Protein 4PFI (pdb70)

Organism: Marinobacter nauticus (strain ATCC 700491 / DSM 11845 / VT8) (NCBI:txid351348)

Secondary structure (DSSP, 8-state):
-EEEEE-SS-TTSHHHHHHHHHHHHHHHHHTTSSEEEEE-TT----HHHHHHHTS-SEEEE-HHHHTTT-GGGGGGGSTT-S-SSHHHHHHHHH-HHHHHHHHHHHHTTTEEEEEEEEEE--EEESS---SGGGGTT-EEE---HHHHHHHHTTT-EEE---HHHHHHHHHHTSS-EEE--HHHHH--GGGG-SEE------EEEEEEEEHHHHHSS-TTHHHHHHHHHHHHHHHHHHHHHHHHHHHHHHHHHH-S-EE-PPPHHHHHHHHHHHTHHHHHHHHHHHHHHHHHHHHHH-

Solvent-accessible surface area: 13072 Å² total

CATH classification: 3.40.190.170

Structure (mmCIF, N/CA/C/O backbone):
data_4PFI
#
_entry.id   4PFI
#
_cell.length_a   85.841
_cell.length_b   85.841
_cell.length_c   170.015
_cell.angle_alpha   90.000
_cell.angle_beta   90.000
_cell.angle_gamma   120.000
#
_symmetry.space_group_name_H-M   'P 61 2 2'
#
loop_
_entity.id
_entity.type
_entity.pdbx_description
1 polymer 'TRAP dicarboxylate transporter-DctP subunit'
2 non-polymer 'SODIUM ION'
3 water water
#
loop_
_atom_site.group_PDB
_atom_site.id
_atom_site.type_symbol
_atom_site.label_atom_id
_atom_site.label_alt_id
_atom_site.label_comp_id
_atom_site.label_asym_id
_atom_site.label_entity_id
_atom_site.label_seq_id
_atom_site.pdbx_PDB_ins_code
_atom_site.Cartn_x
_atom_site.Cartn_y
_atom_site.Cartn_z
_atom_site.occupancy
_atom_site.B_iso_or_equiv
_atom_site.auth_seq_id
_atom_site.auth_comp_id
_atom_site.auth_asym_id
_atom_site.auth_atom_id
_atom_site.pdbx_PDB_model_num
ATOM 1 N N . VAL A 1 36 ? 17.433 32.761 19.561 1.00 43.99 45 VAL A N 1
ATOM 2 C CA . VAL A 1 36 ? 18.890 32.755 19.662 1.00 48.33 45 VAL A CA 1
ATOM 3 C C . VAL A 1 36 ? 19.524 33.915 18.900 1.00 52.24 45 VAL A C 1
ATOM 4 O O . VAL A 1 36 ? 19.118 34.247 17.785 1.00 49.63 45 VAL A O 1
ATOM 16 N N . THR A 1 37 ? 20.559 34.503 19.491 1.00 51.95 46 THR A N 1
ATOM 17 C CA . THR A 1 37 ? 21.053 35.794 19.032 1.00 49.08 46 THR A CA 1
ATOM 18 C C . THR A 1 37 ? 22.511 35.789 18.575 1.00 46.38 46 THR A C 1
ATOM 19 O O . THR A 1 37 ? 23.402 35.297 19.270 1.00 44.04 46 THR A O 1
ATOM 30 N N . TRP A 1 38 ? 22.732 36.351 17.392 1.00 39.76 47 TRP A N 1
ATOM 31 C CA . TRP A 1 38 ? 24.069 36.557 16.865 1.00 39.44 47 TRP A CA 1
ATOM 32 C C . TRP A 1 38 ? 24.350 38.058 16.933 1.00 40.05 47 TRP A C 1
ATOM 33 O O . TRP A 1 38 ? 23.533 38.857 16.492 1.00 39.32 47 TRP A O 1
ATOM 54 N N . ARG A 1 39 ? 25.500 38.431 17.487 1.00 39.40 48 ARG A N 1
ATOM 55 C CA . ARG A 1 39 ? 25.880 39.833 17.633 1.00 38.41 48 ARG A CA 1
ATOM 56 C C . ARG A 1 39 ? 26.931 40.217 16.596 1.00 37.74 48 ARG A C 1
ATOM 57 O O . ARG A 1 39 ? 28.029 39.660 16.590 1.00 38.88 48 ARG A O 1
ATOM 78 N N . PHE A 1 40 ? 26.597 41.198 15.759 1.00 35.06 49 PHE A N 1
ATOM 79 C CA . PHE A 1 40 ? 27.407 41.585 14.609 1.00 31.85 49 PHE A CA 1
ATOM 80 C C . PHE A 1 40 ? 27.859 43.048 14.745 1.00 31.53 49 PHE A C 1
ATOM 81 O O . PHE A 1 40 ? 27.065 43.960 14.567 1.00 31.53 49 PHE A O 1
ATOM 98 N N . ALA A 1 41 ? 29.130 43.271 15.050 1.00 27.98 50 ALA A N 1
ATOM 99 C CA . ALA A 1 41 ? 29.640 44.625 15.262 1.00 28.01 50 ALA A CA 1
ATOM 100 C C . ALA A 1 41 ? 30.216 45.249 13.977 1.00 26.15 50 ALA A C 1
ATOM 101 O O . ALA A 1 41 ? 30.878 44.583 13.196 1.00 25.85 50 ALA A O 1
ATOM 108 N N . LEU A 1 42 ? 29.983 46.538 13.777 1.00 27.50 51 LEU A N 1
ATOM 109 C CA . LEU A 1 42 ? 30.497 47.232 12.597 1.00 25.49 51 LEU A CA 1
ATOM 110 C C . LEU A 1 42 ? 31.504 48.317 12.991 1.00 28.21 51 LEU A C 1
ATOM 111 O O . LEU A 1 42 ? 31.347 48.949 14.031 1.00 26.94 51 LEU A O 1
ATOM 127 N N . GLU A 1 43 ? 32.506 48.547 12.143 1.00 24.54 52 GLU A N 1
ATOM 128 C CA . GLU A 1 43 ? 33.418 49.678 12.315 1.00 29.08 52 GLU A CA 1
ATOM 129 C C . GLU A 1 43 ? 32.813 50.993 11.817 1.00 32.02 52 GLU A C 1
ATOM 130 O O . GLU A 1 43 ? 33.389 52.058 12.024 1.00 35.89 52 GLU A O 1
ATOM 142 N N . GLU A 1 44 ? 31.690 50.918 11.113 1.00 27.10 53 GLU A N 1
ATOM 143 C CA . GLU A 1 44 ? 31.157 52.093 10.426 1.00 28.25 53 GLU A CA 1
ATOM 144 C C . GLU A 1 44 ? 29.709 52.404 10.865 1.00 30.01 53 GLU A C 1
ATOM 145 O O . GLU A 1 44 ? 29.019 51.555 11.436 1.00 32.51 53 GLU A O 1
ATOM 157 N N . ILE A 1 45 ? 29.247 53.619 10.613 1.00 27.07 54 ILE A N 1
ATOM 158 C CA . ILE A 1 45 ? 27.913 54.023 11.060 1.00 26.36 54 ILE A CA 1
ATOM 159 C C . ILE A 1 45 ? 26.805 53.568 10.110 1.00 27.92 54 ILE A C 1
ATOM 160 O O . ILE A 1 45 ? 27.052 52.937 9.074 1.00 25.15 54 ILE A O 1
ATOM 176 N N . GLU A 1 46 ? 25.583 53.935 10.477 1.00 28.58 55 GLU A N 1
ATOM 177 C CA . GLU A 1 46 ? 24.394 53.642 9.692 1.00 36.56 55 GLU A CA 1
ATOM 178 C C . GLU A 1 46 ? 24.479 54.334 8.336 1.00 33.37 55 GLU A C 1
ATOM 179 O O . GLU A 1 46 ? 24.882 55.493 8.235 1.00 33.46 55 GLU A O 1
ATOM 191 N N . GLY A 1 47 ? 24.150 53.611 7.278 1.00 30.74 56 GLY A N 1
ATOM 192 C CA . GLY A 1 47 ? 24.232 54.182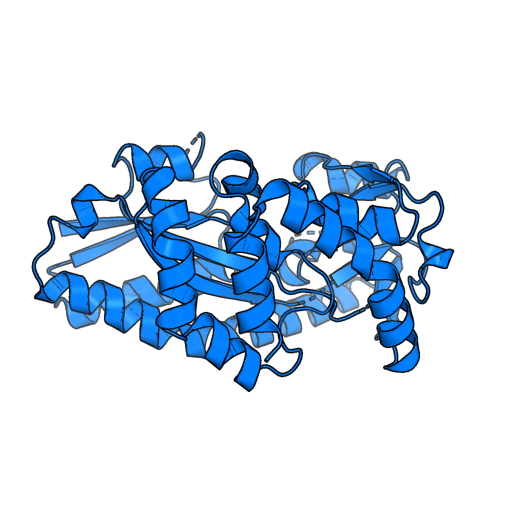 5.951 1.00 30.96 56 GLY A CA 1
ATOM 193 C C . GLY A 1 47 ? 25.459 53.689 5.210 1.00 28.75 56 GLY A C 1
ATOM 194 O O . GLY A 1 47 ? 25.465 53.652 3.988 1.00 27.84 56 GLY A O 1
ATOM 198 N N . SER A 1 48 ? 26.492 53.296 5.947 1.00 25.13 57 SER A N 1
ATOM 199 C CA . SER A 1 48 ? 27.708 52.768 5.335 1.00 24.06 57 SER A CA 1
ATOM 200 C C . SER A 1 48 ? 27.506 51.427 4.627 1.00 26.05 57 SER A C 1
ATOM 201 O O . SER A 1 48 ? 26.520 50.726 4.856 1.00 28.65 57 SER A O 1
ATOM 209 N N . VAL A 1 49 ? 28.487 51.061 3.811 1.00 20.38 58 VAL A N 1
ATOM 210 C CA . VAL A 1 49 ? 28.524 49.771 3.139 1.00 22.05 58 VAL A CA 1
ATOM 211 C C . VAL A 1 49 ? 28.435 48.616 4.143 1.00 22.72 58 VAL A C 1
ATOM 212 O O . VAL A 1 49 ? 27.732 47.642 3.906 1.00 22.61 58 VAL A O 1
ATOM 225 N N . GLN A 1 50 ? 29.147 48.727 5.259 1.00 21.01 59 GLN A N 1
ATOM 226 C CA . GLN A 1 50 ? 29.087 47.724 6.307 1.00 21.62 59 GLN A CA 1
ATOM 227 C C . GLN A 1 50 ? 27.669 47.572 6.858 1.00 22.88 59 GLN A C 1
ATOM 228 O O . GLN A 1 50 ? 27.179 46.455 7.021 1.00 23.36 59 GLN A O 1
ATOM 242 N N . HIS A 1 51 ? 27.020 48.685 7.166 1.00 22.22 60 HIS A N 1
ATOM 243 C CA . HIS A 1 51 ? 25.663 48.633 7.647 1.00 26.51 60 HIS A CA 1
ATOM 244 C C . HIS A 1 51 ? 24.700 47.986 6.599 1.00 27.76 60 HIS A C 1
ATOM 245 O O . HIS A 1 51 ? 23.914 47.100 6.926 1.00 24.22 60 HIS A O 1
ATOM 260 N N . LEU A 1 52 ? 24.772 48.430 5.347 1.00 27.24 61 LEU A N 1
ATOM 261 C CA . LEU A 1 52 ? 23.912 47.884 4.308 1.00 23.84 61 LEU A CA 1
ATOM 262 C C . LEU A 1 52 ? 24.126 46.390 4.168 1.00 27.14 61 LEU A C 1
ATOM 263 O O . LEU A 1 52 ? 23.169 45.627 4.048 1.00 28.54 61 LEU A O 1
ATOM 279 N N . TYR A 1 53 ? 25.392 45.986 4.180 1.00 23.04 62 TYR A N 1
ATOM 280 C CA . TYR A 1 53 ? 25.760 44.575 4.094 1.00 24.37 62 TYR A CA 1
ATOM 281 C C . TYR A 1 53 ? 25.144 43.827 5.269 1.00 26.44 62 TYR A C 1
ATOM 282 O O . TYR A 1 53 ? 24.488 42.794 5.099 1.00 24.84 62 TYR A O 1
ATOM 300 N N . ALA A 1 54 ? 25.358 44.360 6.464 1.00 24.08 63 ALA A N 1
ATOM 301 C CA . ALA A 1 54 ? 24.886 43.692 7.664 1.00 27.56 63 ALA A CA 1
ATOM 302 C C . ALA A 1 54 ? 23.348 43.568 7.683 1.00 30.87 63 ALA A C 1
ATOM 303 O O . ALA A 1 54 ? 22.814 42.543 8.122 1.00 31.71 63 ALA A O 1
ATOM 310 N N . GLN A 1 55 ? 22.642 44.590 7.191 1.00 25.52 64 GLN A N 1
ATOM 311 C CA . GLN A 1 55 ? 21.190 44.518 7.112 1.00 28.53 64 GLN A CA 1
ATOM 312 C C . GLN A 1 55 ? 20.753 43.361 6.230 1.00 28.37 64 GLN A C 1
ATOM 313 O O . GLN A 1 55 ? 19.816 42.656 6.547 1.00 27.95 64 GLN A O 1
ATOM 327 N N . GLN A 1 56 ? 21.426 43.199 5.102 1.00 27.18 65 GLN A N 1
ATOM 328 C CA . GLN A 1 56 ? 21.150 42.101 4.202 1.00 27.50 65 GLN A CA 1
ATOM 329 C C . GLN A 1 56 ? 21.489 40.753 4.839 1.00 32.84 65 GLN A C 1
ATOM 330 O O . GLN A 1 56 ? 20.790 39.759 4.609 1.00 31.30 65 GLN A O 1
ATOM 344 N N . PHE A 1 57 ? 22.569 40.715 5.614 1.00 26.77 66 PHE A N 1
ATOM 345 C CA . PHE A 1 57 ? 22.976 39.490 6.297 1.00 28.19 66 PHE A CA 1
ATOM 346 C C . PHE A 1 57 ? 21.918 39.103 7.332 1.00 31.48 66 PHE A C 1
ATOM 347 O O . PHE A 1 57 ? 21.594 37.927 7.489 1.00 31.17 66 PHE A O 1
ATOM 364 N N . ARG A 1 58 ? 21.369 40.112 8.010 1.00 31.37 67 ARG A N 1
ATOM 365 C CA . ARG A 1 58 ? 20.335 39.895 9.013 1.00 34.26 67 ARG A CA 1
ATOM 366 C C . ARG A 1 58 ? 19.083 39.343 8.377 1.00 32.94 67 ARG A C 1
ATOM 367 O O . ARG A 1 58 ? 18.581 38.314 8.814 1.00 35.94 67 ARG A O 1
ATOM 388 N N . GLU A 1 59 ? 18.576 40.032 7.352 1.00 29.33 68 GLU A N 1
ATOM 389 C CA . GLU A 1 59 ? 17.313 39.643 6.719 1.00 34.14 68 GLU A CA 1
ATOM 390 C C . GLU A 1 59 ? 17.386 38.223 6.187 1.00 37.13 68 GLU A C 1
ATOM 391 O O . GLU A 1 59 ? 16.447 37.451 6.337 1.00 40.90 68 GLU A O 1
ATOM 403 N N . GLN A 1 60 ? 18.524 37.890 5.588 1.00 36.10 69 GLN A N 1
ATOM 404 C CA . GLN A 1 60 ? 18.742 36.590 4.968 1.00 34.56 69 GLN A CA 1
ATOM 405 C C . GLN A 1 60 ? 18.834 35.486 6.010 1.00 31.91 69 GLN A C 1
ATOM 406 O O . GLN A 1 60 ? 18.173 34.459 5.895 1.00 34.86 69 GLN A O 1
ATOM 420 N N . VAL A 1 61 ? 19.675 35.681 7.011 1.00 31.45 70 VAL A N 1
ATOM 421 C CA . VAL A 1 61 ? 19.850 34.663 8.033 1.00 32.55 70 VAL A CA 1
ATOM 422 C C . VAL A 1 61 ? 18.557 34.381 8.838 1.00 36.90 70 VAL A C 1
ATOM 423 O O . VAL A 1 61 ? 18.281 33.238 9.186 1.00 39.52 70 VAL A O 1
ATOM 436 N N . GLU A 1 62 ? 17.763 35.410 9.106 1.00 37.58 71 GLU A N 1
ATOM 437 C CA . GLU A 1 62 ? 16.527 35.245 9.861 1.00 40.11 71 GLU A CA 1
ATOM 438 C C . GLU A 1 62 ? 15.498 34.460 9.035 1.00 43.77 71 GLU A C 1
ATOM 439 O O . GLU A 1 62 ? 14.808 33.575 9.555 1.00 46.69 71 GLU A O 1
ATOM 451 N N . ALA A 1 63 ? 15.434 34.747 7.739 1.00 42.00 72 ALA A N 1
ATOM 452 C CA . ALA A 1 63 ? 14.508 34.049 6.851 1.00 42.99 72 ALA A CA 1
ATOM 453 C C . ALA A 1 63 ? 14.904 32.575 6.598 1.00 43.89 72 ALA A C 1
ATOM 454 O O . ALA A 1 63 ? 14.035 31.723 6.474 1.00 47.85 72 ALA A O 1
ATOM 461 N N . LEU A 1 64 ? 16.208 32.295 6.525 1.00 39.54 73 LEU A N 1
ATOM 462 C CA . LEU A 1 64 ? 16.731 30.933 6.341 1.00 40.01 73 LEU A CA 1
ATOM 463 C C . LEU A 1 64 ? 16.524 30.075 7.580 1.00 42.83 73 LEU A C 1
ATOM 464 O O . LEU A 1 64 ? 16.252 28.873 7.484 1.00 45.75 73 LEU A O 1
ATOM 480 N N . SER A 1 65 ? 16.678 30.713 8.735 1.00 39.87 74 SER A N 1
ATOM 481 C CA . SER A 1 65 ? 16.689 30.049 10.022 1.00 39.75 74 SER A CA 1
ATOM 482 C C . SER A 1 65 ? 15.270 29.891 10.587 1.00 46.89 74 SER A C 1
ATOM 483 O O . SER A 1 65 ? 15.080 29.211 11.592 1.00 44.01 74 SER A O 1
ATOM 491 N N . GLY A 1 66 ? 14.291 30.527 9.943 1.00 47.28 75 GLY A N 1
ATOM 492 C CA . GLY A 1 66 ? 12.919 30.493 10.409 1.00 47.64 75 GLY A CA 1
ATOM 493 C C . GLY A 1 66 ? 12.755 31.099 11.787 1.00 47.92 75 GLY A C 1
ATOM 494 O O . GLY A 1 66 ? 11.976 30.605 12.595 1.00 50.48 75 GLY A O 1
ATOM 498 N N . GLY A 1 67 ? 13.483 32.170 12.070 1.00 43.13 76 GLY A N 1
ATOM 499 C CA . GLY A 1 67 ? 13.385 32.814 13.372 1.00 41.99 76 GLY A CA 1
ATOM 500 C C . GLY A 1 67 ? 14.191 32.164 14.490 1.00 44.67 76 GLY A C 1
ATOM 501 O O . GLY A 1 67 ? 14.335 32.754 15.555 1.00 46.14 76 GLY A O 1
ATOM 505 N N . ARG A 1 68 ? 14.715 30.962 14.245 1.00 43.40 77 ARG A N 1
ATOM 506 C CA . ARG A 1 68 ? 15.577 30.253 15.191 1.00 45.30 77 ARG A CA 1
ATOM 507 C C . ARG A 1 68 ? 16.872 31.049 15.489 1.00 48.12 77 ARG A C 1
ATOM 508 O O . ARG A 1 68 ? 17.513 30.857 16.524 1.00 46.26 77 ARG A O 1
ATOM 529 N N . ILE A 1 69 ? 17.250 31.940 14.572 1.00 47.99 78 ILE A N 1
ATOM 530 C CA . ILE A 1 69 ? 18.417 32.801 14.769 1.00 41.84 78 ILE A CA 1
ATOM 531 C C . ILE A 1 69 ? 18.055 34.242 14.471 1.00 36.39 78 ILE A C 1
ATOM 532 O O . ILE A 1 69 ? 17.572 34.562 13.402 1.00 35.28 78 ILE A O 1
ATOM 548 N N . GLU A 1 70 ? 18.258 35.109 15.448 1.00 37.94 79 GLU A N 1
ATOM 549 C CA . GLU A 1 70 ? 18.031 36.526 15.246 1.00 41.72 79 GLU A CA 1
ATOM 550 C C . GLU A 1 70 ? 19.392 37.215 15.221 1.00 41.06 79 GLU A C 1
ATOM 551 O O . GLU A 1 70 ? 20.332 36.750 15.868 1.00 41.66 79 GLU A O 1
ATOM 563 N N . VAL A 1 71 ? 19.504 38.316 14.484 1.00 37.17 80 VAL A N 1
ATOM 564 C CA . VAL A 1 71 ? 20.791 38.995 14.363 1.00 36.07 80 VAL A CA 1
ATOM 565 C C . VAL A 1 71 ? 20.692 40.438 14.848 1.00 31.38 80 VAL A C 1
ATOM 566 O O . VAL A 1 71 ? 19.902 41.227 14.351 1.00 31.66 80 VAL A O 1
ATOM 579 N N . ASP A 1 72 ? 21.503 40.772 15.837 1.00 32.71 81 ASP A N 1
ATOM 580 C CA . ASP A 1 72 ? 21.554 42.134 16.327 1.00 38.68 81 ASP A CA 1
ATOM 581 C C . ASP A 1 72 ? 22.758 42.813 15.720 1.00 37.40 81 ASP A C 1
ATOM 582 O O . ASP A 1 72 ? 23.890 42.352 15.877 1.00 36.21 81 ASP A O 1
ATOM 591 N N . VAL A 1 73 ? 22.492 43.886 14.984 1.00 37.71 82 VAL A N 1
ATOM 592 C CA . VAL A 1 73 ? 23.535 44.654 14.320 1.00 34.52 82 VAL A CA 1
ATOM 593 C C . VAL A 1 73 ? 23.921 45.859 15.167 1.00 35.79 82 VAL A C 1
ATOM 594 O O . VAL A 1 73 ? 23.063 46.644 15.584 1.00 37.87 82 VAL A O 1
ATOM 607 N N . PHE A 1 74 ? 25.226 45.988 15.407 1.00 31.85 83 PHE A N 1
ATOM 608 C CA . PHE A 1 74 ? 25.790 47.057 16.219 1.00 30.71 83 PHE A CA 1
ATOM 609 C C . PHE A 1 74 ? 26.701 47.977 15.388 1.00 31.72 83 PHE A C 1
ATOM 610 O O . PHE A 1 74 ? 27.903 47.734 15.258 1.00 31.94 83 PHE A O 1
ATOM 627 N N . PRO A 1 75 ? 26.118 49.033 14.811 1.00 29.18 84 PRO A N 1
ATOM 628 C CA . PRO A 1 75 ? 26.893 50.083 14.135 1.00 28.56 84 PRO A CA 1
ATOM 629 C C . PRO A 1 75 ? 27.767 50.874 15.102 1.00 29.32 84 PRO A C 1
ATOM 630 O O . PRO A 1 75 ? 27.500 50.932 16.302 1.00 30.43 84 PRO A O 1
ATOM 641 N N . TYR A 1 76 ? 28.817 51.469 14.547 1.00 31.85 85 TYR A N 1
ATOM 642 C CA . TYR A 1 76 ? 29.769 52.298 15.286 1.00 34.24 85 TYR A CA 1
ATOM 643 C C . TYR A 1 76 ? 29.104 53.373 16.150 1.00 32.57 85 TYR A C 1
ATOM 644 O O . TYR A 1 76 ? 28.293 54.163 15.668 1.00 30.35 85 TYR A O 1
ATOM 662 N N . GLY A 1 77 ? 29.458 53.388 17.434 1.00 39.19 86 GLY A N 1
ATOM 663 C CA . GLY A 1 77 ? 28.847 54.288 18.398 1.00 41.73 86 GLY A CA 1
ATOM 664 C C . GLY A 1 77 ? 28.049 53.540 19.457 1.00 47.25 86 GLY A C 1
ATOM 665 O O . GLY A 1 77 ? 28.110 53.874 20.637 1.00 52.19 86 GLY A O 1
ATOM 669 N N . SER A 1 78 ? 27.306 52.518 19.039 1.00 47.90 87 SER A N 1
ATOM 670 C CA . SER A 1 78 ? 26.417 51.797 19.953 1.00 49.50 87 SER A CA 1
ATOM 671 C C . SER A 1 78 ? 27.134 50.679 20.735 1.00 52.32 87 SER A C 1
ATOM 672 O O . SER A 1 78 ? 26.511 49.967 21.521 1.00 53.62 87 SER A O 1
ATOM 680 N N . LEU A 1 79 ? 28.439 50.536 20.498 1.00 53.79 88 LEU A N 1
ATOM 681 C CA . LEU A 1 79 ? 29.295 49.597 21.228 1.00 53.59 88 LEU A CA 1
ATOM 682 C C . LEU A 1 79 ? 28.715 48.183 21.268 1.00 50.38 88 LEU A C 1
ATOM 683 O O . LEU A 1 79 ? 28.994 47.358 20.390 1.00 46.20 88 LEU A O 1
ATOM 699 N N . ALA A 1 83 ? 35.701 50.499 23.313 1.00 50.26 92 ALA A N 1
ATOM 700 C CA . ALA A 1 83 ? 36.759 49.503 23.162 1.00 54.17 92 ALA A CA 1
ATOM 701 C C . ALA A 1 83 ? 36.766 48.812 21.774 1.00 55.48 92 ALA A C 1
ATOM 702 O O . ALA A 1 83 ? 35.880 49.032 20.946 1.00 54.46 92 ALA A O 1
ATOM 708 N N . GLN A 1 84 ? 37.768 47.959 21.550 1.00 53.53 93 GLN A N 1
ATOM 709 C CA . GLN A 1 84 ? 38.109 47.456 20.213 1.00 50.18 93 GLN A CA 1
ATOM 710 C C . GLN A 1 84 ? 37.329 46.230 19.741 1.00 47.21 93 GLN A C 1
ATOM 711 O O . GLN A 1 84 ? 37.292 45.188 20.398 1.00 48.95 93 GLN A O 1
ATOM 725 N N . LEU A 1 85 ? 36.748 46.362 18.558 1.00 41.87 94 LEU A N 1
ATOM 726 C CA . LEU A 1 85 ? 35.883 45.333 17.995 1.00 39.22 94 LEU A CA 1
ATOM 727 C C . LEU A 1 85 ? 36.598 43.981 17.873 1.00 38.85 94 LEU A C 1
ATOM 728 O O . LEU A 1 85 ? 35.983 42.918 18.030 1.00 35.08 94 LEU A O 1
ATOM 744 N N . THR A 1 86 ? 37.897 44.023 17.602 1.00 37.67 95 THR A N 1
ATOM 745 C CA . THR A 1 86 ? 38.663 42.802 17.426 1.00 38.86 95 THR A CA 1
ATOM 746 C C . THR A 1 86 ? 38.902 42.102 18.764 1.00 44.94 95 THR A C 1
ATOM 747 O O . THR A 1 86 ? 39.094 40.884 18.796 1.00 50.43 95 THR A O 1
ATOM 758 N N . GLU A 1 87 ? 38.865 42.850 19.867 1.00 45.15 96 GLU A N 1
ATOM 759 C CA . GLU A 1 87 ? 39.020 42.243 21.187 1.00 47.16 96 GLU A CA 1
ATOM 760 C C . GLU A 1 87 ? 37.683 41.637 21.584 1.00 49.12 96 GLU A C 1
ATOM 761 O O . GLU A 1 87 ? 37.622 40.524 22.093 1.00 45.11 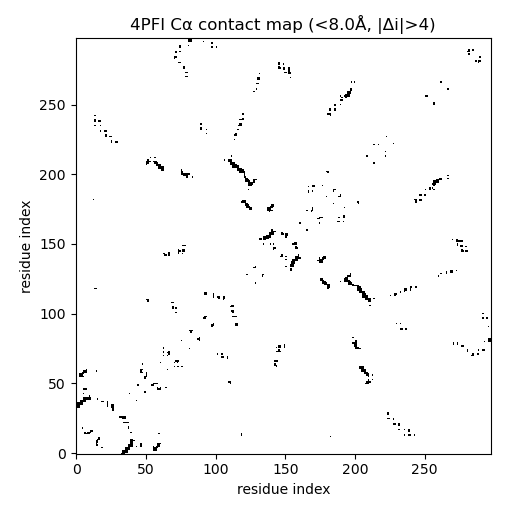96 GLU A O 1
ATOM 765 N N . LEU A 1 88 ? 36.607 42.376 21.324 1.00 51.17 97 LEU A N 1
ATOM 766 C CA . LEU A 1 88 ? 35.255 41.894 21.613 1.00 48.18 97 LEU A CA 1
ATOM 767 C C . LEU A 1 88 ? 34.963 40.594 20.883 1.00 47.75 97 LEU A C 1
ATOM 768 O O . LEU A 1 88 ? 34.232 39.748 21.390 1.00 53.89 97 LEU A O 1
ATOM 784 N N . THR A 1 89 ? 35.534 40.429 19.697 1.00 42.41 98 THR A N 1
ATOM 785 C CA . THR A 1 89 ? 35.280 39.230 18.919 1.00 44.24 98 THR A CA 1
ATOM 786 C C . THR A 1 89 ? 36.142 38.086 19.432 1.00 50.43 98 THR A C 1
ATOM 787 O O . THR A 1 89 ? 35.677 36.948 19.537 1.00 51.63 98 THR A O 1
ATOM 798 N N . ARG A 1 90 ? 37.396 38.387 19.759 1.00 56.88 99 ARG A N 1
ATOM 799 C CA . ARG A 1 90 ? 38.284 37.391 20.350 1.00 61.16 99 ARG A CA 1
ATOM 800 C C . ARG A 1 90 ? 37.736 36.931 21.716 1.00 61.15 99 ARG A C 1
ATOM 801 O O . ARG A 1 90 ? 37.723 35.734 22.017 1.00 59.81 99 ARG A O 1
ATOM 805 N N . ASN A 1 91 ? 37.254 37.884 22.518 1.00 61.21 100 ASN A N 1
ATOM 806 C CA . ASN A 1 91 ? 36.724 37.608 23.860 1.00 60.25 100 ASN A CA 1
ATOM 807 C C . ASN A 1 91 ? 35.435 36.796 23.828 1.00 57.18 100 ASN A C 1
ATOM 808 O O . ASN A 1 91 ? 35.087 36.143 24.803 1.00 59.50 100 ASN A O 1
ATOM 819 N N . GLY A 1 92 ? 34.719 36.854 22.712 1.00 50.79 101 GLY A N 1
ATOM 820 C CA . GLY A 1 92 ? 33.449 36.163 22.603 1.00 47.12 101 GLY A CA 1
ATOM 821 C C . GLY A 1 92 ? 32.304 37.084 22.972 1.00 48.14 101 GLY A C 1
ATOM 822 O O . GLY A 1 92 ? 31.146 36.688 22.940 1.00 52.90 101 GLY A O 1
ATOM 826 N N . SER A 1 93 ? 32.628 38.323 23.316 1.00 45.23 102 SER A N 1
ATOM 827 C CA . SER A 1 93 ? 31.610 39.314 23.647 1.00 45.22 102 SER A CA 1
ATOM 828 C C . SER A 1 93 ? 30.668 39.558 22.445 1.00 47.74 102 SER A C 1
ATOM 829 O O . SER A 1 93 ? 29.459 39.723 22.626 1.00 52.29 102 SER A O 1
ATOM 837 N N . VAL A 1 94 ? 31.213 39.571 21.227 1.00 40.02 103 VAL A N 1
ATOM 838 C CA . VAL A 1 94 ? 30.371 39.509 20.038 1.00 37.39 103 VAL A CA 1
ATOM 839 C C . VAL A 1 94 ? 30.772 38.324 19.174 1.00 34.51 103 VAL A C 1
ATOM 840 O O . VAL A 1 94 ? 31.902 37.840 19.249 1.00 38.75 103 VAL A O 1
ATOM 853 N N . ASN A 1 95 ? 29.853 37.867 18.336 1.00 33.88 104 ASN A N 1
ATOM 854 C CA . ASN A 1 95 ? 30.127 36.719 17.485 1.00 37.69 104 ASN A CA 1
ATOM 855 C C . ASN A 1 95 ? 30.836 37.119 16.189 1.00 39.57 104 ASN A C 1
ATOM 856 O O . ASN A 1 95 ? 31.750 36.432 15.732 1.00 41.49 104 ASN A O 1
ATOM 867 N N . LEU A 1 96 ? 30.377 38.218 15.597 1.00 35.13 105 LEU A N 1
ATOM 868 C CA . LEU A 1 96 ? 30.778 38.622 14.255 1.00 30.20 105 LEU A CA 1
ATOM 869 C C . LEU A 1 96 ? 31.156 40.095 14.224 1.00 29.88 105 LEU A C 1
ATOM 870 O O . LEU A 1 96 ? 30.523 40.923 14.878 1.00 29.01 105 LEU A O 1
ATOM 886 N N . ALA A 1 97 ? 32.159 40.432 13.423 1.00 29.97 106 ALA A N 1
ATOM 887 C CA . ALA A 1 97 ? 32.549 41.829 13.253 1.00 29.55 106 ALA A CA 1
ATOM 888 C C . ALA A 1 97 ? 33.244 42.051 11.929 1.00 27.51 106 ALA A C 1
ATOM 889 O O . ALA A 1 97 ? 33.776 41.128 11.320 1.00 26.49 106 ALA A O 1
ATOM 896 N N . PHE A 1 98 ? 33.214 43.298 11.488 1.00 26.64 107 PHE A N 1
ATOM 897 C CA . PHE A 1 98 ? 34.043 43.728 10.392 1.00 26.73 107 PHE A CA 1
ATOM 898 C C . PHE A 1 98 ? 35.400 44.104 10.968 1.00 28.18 107 PHE A C 1
ATOM 899 O O . PHE A 1 98 ? 35.500 44.623 12.080 1.00 27.33 107 PHE A O 1
ATOM 916 N N . ALA A 1 99 ? 36.450 43.837 10.210 1.00 29.94 108 ALA A N 1
ATOM 917 C CA . ALA A 1 99 ? 37.794 44.247 10.603 1.00 28.15 108 ALA A CA 1
ATOM 918 C C . ALA A 1 99 ? 38.529 44.658 9.344 1.00 28.29 108 ALA A C 1
ATOM 919 O O . ALA A 1 99 ? 38.703 43.860 8.431 1.00 31.45 108 ALA A O 1
ATOM 926 N N . SER A 1 100 ? 38.934 45.917 9.288 1.00 27.96 109 SER A N 1
ATOM 927 C CA . SER A 1 100 ? 39.743 46.429 8.189 1.00 29.48 109 SER A CA 1
ATOM 928 C C . SER A 1 100 ? 41.254 46.260 8.442 1.00 30.02 109 SER A C 1
ATOM 929 O O . SER A 1 100 ? 41.675 45.937 9.563 1.00 30.20 109 SER A O 1
ATOM 937 N N . PRO A 1 101 ? 42.077 46.444 7.394 1.00 29.53 110 PRO A N 1
ATOM 938 C CA . PRO A 1 101 ? 43.532 46.257 7.549 1.00 27.63 110 PRO A CA 1
ATOM 939 C C . PRO A 1 101 ? 44.122 47.165 8.624 1.00 26.19 110 PRO A C 1
ATOM 940 O O . PRO A 1 101 ? 44.959 46.692 9.391 1.00 28.82 110 PRO A O 1
ATOM 951 N N . GLY A 1 102 ? 43.665 48.413 8.717 1.00 22.36 111 GLY A N 1
ATOM 952 C CA . GLY A 1 102 ? 44.115 49.293 9.785 1.00 25.05 111 GLY A CA 1
ATOM 953 C C . GLY A 1 102 ? 43.999 48.715 11.195 1.00 30.11 111 GLY A C 1
ATOM 954 O O . GLY A 1 102 ? 44.918 48.836 12.005 1.00 36.72 111 GLY A O 1
ATOM 958 N N . HIS A 1 103 ? 42.878 48.074 11.496 1.00 26.91 112 HIS A N 1
ATOM 959 C CA . HIS A 1 103 ? 42.623 47.528 12.835 1.00 31.80 112 HIS A CA 1
ATOM 960 C C . HIS A 1 103 ? 43.306 46.179 13.090 1.00 34.05 112 HIS A C 1
ATOM 961 O O . HIS A 1 103 ? 43.243 45.645 14.198 1.00 37.47 112 HIS A O 1
ATOM 976 N N . LEU A 1 104 ? 43.941 45.639 12.055 1.00 33.38 113 LEU A N 1
ATOM 977 C CA . LEU A 1 104 ? 44.520 44.299 12.090 1.00 34.68 113 LEU A CA 1
ATOM 978 C C . LEU A 1 104 ? 46.033 44.296 11.891 1.00 35.17 113 LEU A C 1
ATOM 979 O O . LEU A 1 104 ? 46.663 43.269 12.074 1.00 35.97 113 LEU A O 1
ATOM 995 N N . ALA A 1 105 ? 46.607 45.434 11.512 1.00 36.79 114 ALA A N 1
ATOM 996 C CA . ALA A 1 105 ? 47.996 45.493 11.039 1.00 40.14 114 ALA A CA 1
ATOM 997 C C . ALA A 1 105 ? 49.063 45.037 12.055 1.00 44.51 114 ALA A C 1
ATOM 998 O O . ALA A 1 105 ? 50.130 44.572 11.656 1.00 48.40 114 ALA A O 1
ATOM 1005 N N . ASP A 1 106 ? 48.792 45.166 13.353 1.00 44.79 115 ASP A N 1
ATOM 1006 C CA . ASP A 1 106 ? 49.772 44.768 14.365 1.00 49.31 115 ASP A CA 1
ATOM 1007 C C . ASP A 1 106 ? 49.636 43.302 14.737 1.00 53.09 115 ASP A C 1
ATOM 1008 O O . ASP A 1 106 ? 50.532 42.721 15.346 1.00 59.66 115 ASP A O 1
ATOM 1017 N N . THR A 1 107 ? 48.517 42.697 14.364 1.00 48.29 116 THR A N 1
ATOM 1018 C CA . THR A 1 107 ? 48.283 41.287 14.657 1.00 48.44 116 THR A CA 1
ATOM 1019 C C . THR A 1 107 ? 48.318 40.427 13.377 1.00 48.62 116 THR A C 1
ATOM 1020 O O . THR A 1 107 ? 48.882 39.327 13.381 1.00 49.59 116 THR A O 1
ATOM 1031 N N . VAL A 1 108 ? 47.728 40.944 12.293 1.00 41.87 117 VAL A N 1
ATOM 1032 C CA . VAL A 1 108 ? 47.641 40.245 11.006 1.00 37.86 117 VAL A CA 1
ATOM 1033 C C . VAL A 1 108 ? 48.184 41.105 9.853 1.00 37.10 117 VAL A C 1
ATOM 1034 O O . VAL A 1 108 ? 47.414 41.621 9.034 1.00 34.47 117 VAL A O 1
ATOM 1047 N N . PRO A 1 109 ? 49.514 41.239 9.774 1.00 34.27 118 PRO A N 1
ATOM 1048 C CA . PRO A 1 109 ? 50.205 42.126 8.826 1.00 33.69 118 PRO A CA 1
ATOM 1049 C C . PRO A 1 109 ? 49.947 41.774 7.364 1.00 33.46 118 PRO A C 1
ATOM 1050 O O . PRO A 1 109 ? 50.159 42.608 6.484 1.00 34.71 118 PRO A O 1
ATOM 1061 N N . GLU A 1 110 ? 49.475 40.560 7.118 1.00 31.44 119 GLU A N 1
ATOM 1062 C CA . GLU A 1 110 ? 49.229 40.082 5.768 1.00 35.62 119 GLU A CA 1
ATOM 1063 C C . GLU A 1 110 ? 48.112 40.894 5.111 1.00 34.60 119 GLU A C 1
ATOM 1064 O O . GLU A 1 110 ? 48.031 40.974 3.884 1.00 34.42 119 GLU A O 1
ATOM 1076 N N . THR A 1 111 ? 47.243 41.485 5.926 1.00 29.27 120 THR A N 1
ATOM 1077 C CA . THR A 1 111 ? 46.155 42.300 5.388 1.00 28.51 120 THR A CA 1
ATOM 1078 C C . THR A 1 111 ? 46.710 43.567 4.714 1.00 27.30 120 THR A C 1
ATOM 1079 O O . THR A 1 111 ? 46.006 44.210 3.942 1.00 27.66 120 THR A O 1
ATOM 1090 N N . GLY A 1 112 ? 47.978 43.902 4.980 1.00 25.79 121 GLY A N 1
ATOM 1091 C CA . GLY A 1 112 ? 48.632 44.992 4.277 1.00 23.63 121 GLY A CA 1
ATOM 1092 C C . GLY A 1 112 ? 48.568 44.828 2.762 1.00 23.86 121 GLY A C 1
ATOM 1093 O O . GLY A 1 112 ? 48.631 45.795 2.021 1.00 23.33 121 GLY A O 1
ATOM 1097 N N . LEU A 1 113 ? 48.466 43.590 2.300 1.00 25.60 122 LEU A N 1
ATOM 1098 C CA . LEU A 1 113 ? 48.282 43.322 0.886 1.00 26.88 122 LEU A CA 1
ATOM 1099 C C . LEU A 1 113 ? 47.216 44.243 0.274 1.00 22.38 122 LEU A C 1
ATOM 1100 O O . LEU A 1 113 ? 47.370 44.699 -0.846 1.00 24.79 122 LEU A O 1
ATOM 1116 N N . PHE A 1 114 ? 46.148 44.508 1.022 1.00 22.03 123 PHE A N 1
ATOM 1117 C CA . PHE A 1 114 ? 45.002 45.266 0.522 1.00 21.24 123 PHE A CA 1
ATOM 1118 C C . PHE A 1 114 ? 45.210 46.768 0.463 1.00 20.29 123 PHE A C 1
ATOM 1119 O O . PHE A 1 114 ? 44.366 47.479 -0.083 1.00 23.03 123 PHE A O 1
ATOM 1136 N N . ASN A 1 115 ? 46.308 47.256 1.028 1.00 20.40 124 ASN A N 1
ATOM 1137 C CA . ASN A 1 115 ? 46.674 48.667 0.877 1.00 20.01 124 ASN A CA 1
ATOM 1138 C C . ASN A 1 115 ? 47.794 48.892 -0.158 1.00 22.23 124 ASN A C 1
ATOM 1139 O O . ASN A 1 115 ? 48.213 50.025 -0.356 1.00 20.78 124 ASN A O 1
ATOM 1150 N N . LEU A 1 116 ? 48.293 47.833 -0.798 1.00 22.89 125 LEU A N 1
ATOM 1151 C CA . LEU A 1 116 ? 49.304 47.990 -1.864 1.00 20.80 125 LEU A CA 1
ATOM 1152 C C . LEU A 1 116 ? 48.681 48.579 -3.137 1.00 19.74 125 LEU A C 1
ATOM 1153 O O . LEU A 1 116 ? 47.608 48.155 -3.570 1.00 22.18 125 LEU A O 1
ATOM 1169 N N . HIS A 1 117 ? 49.335 49.554 -3.750 1.00 19.40 126 HIS A N 1
ATOM 1170 C CA . HIS A 1 117 ? 48.740 50.201 -4.921 1.00 19.98 126 HIS A CA 1
ATOM 1171 C C . HIS A 1 117 ? 48.944 49.349 -6.187 1.00 23.81 126 HIS A C 1
ATOM 1172 O O . HIS A 1 117 ? 50.012 48.766 -6.359 1.00 23.24 126 HIS A O 1
ATOM 1187 N N . PHE A 1 118 ? 47.925 49.291 -7.052 1.00 23.52 127 PHE A N 1
ATOM 1188 C CA . PHE A 1 118 ? 48.020 48.672 -8.383 1.00 22.39 127 PHE A CA 1
ATOM 1189 C C . PHE A 1 118 ? 48.328 47.175 -8.339 1.00 27.36 127 PHE A C 1
ATOM 1190 O O . PHE A 1 118 ? 48.941 46.649 -9.247 1.00 30.21 127 PHE A O 1
ATOM 1207 N N . LEU A 1 119 ? 47.877 46.486 -7.296 1.00 29.14 128 LEU A N 1
ATOM 1208 C CA . LEU A 1 119 ? 48.223 45.087 -7.118 1.00 26.62 128 LEU A CA 1
ATOM 1209 C C . LEU A 1 119 ? 47.058 44.196 -7.525 1.00 28.72 128 LEU A C 1
ATOM 1210 O O . LEU A 1 119 ? 47.153 43.437 -8.491 1.00 32.06 128 LEU A O 1
ATOM 1226 N N . LEU A 1 120 ? 45.967 44.274 -6.771 1.00 23.51 129 LEU A N 1
ATOM 1227 C CA . LEU A 1 120 ? 44.758 43.549 -7.111 1.00 26.13 129 LEU A CA 1
ATOM 1228 C C . LEU A 1 120 ? 44.274 43.999 -8.487 1.00 29.59 129 LEU A C 1
ATOM 1229 O O . LEU A 1 120 ? 44.516 45.131 -8.887 1.00 28.87 129 LEU A O 1
ATOM 1245 N N . PRO A 1 121 ? 43.598 43.106 -9.225 1.00 30.37 130 PRO A N 1
ATOM 1246 C CA . PRO A 1 121 ? 43.108 43.454 -10.566 1.00 26.81 130 PRO A CA 1
ATOM 1247 C C . PRO A 1 121 ? 42.115 44.642 -10.540 1.00 26.81 130 PRO A C 1
ATOM 1248 O O . PRO A 1 121 ? 41.265 44.707 -9.651 1.00 24.49 130 PRO A O 1
ATOM 1259 N N . GLU A 1 122 ? 42.266 45.568 -11.490 1.00 28.58 131 GLU A N 1
ATOM 1260 C CA . GLU A 1 122 ? 41.410 46.745 -11.649 1.00 29.46 131 GLU A CA 1
ATOM 1261 C C . GLU A 1 122 ? 39.976 46.356 -11.922 1.00 31.64 131 GLU A C 1
ATOM 1262 O O . GLU A 1 122 ? 39.047 46.858 -11.286 1.00 31.68 131 GLU A O 1
ATOM 1274 N N . GLU A 1 123 ? 39.806 45.500 -12.926 1.00 28.67 132 GLU A N 1
ATOM 1275 C CA . GLU A 1 123 ? 38.484 45.100 -13.379 1.00 31.54 132 GLU A CA 1
ATOM 1276 C C . GLU A 1 123 ? 37.800 44.341 -12.261 1.00 28.15 132 GLU A C 1
ATOM 1277 O O . GLU A 1 123 ? 38.431 43.570 -11.536 1.00 28.58 132 GLU A O 1
ATOM 1289 N N . GLN A 1 124 ? 36.499 44.570 -12.143 1.00 27.75 133 GLN A N 1
ATOM 1290 C CA . GLN A 1 124 ? 35.711 44.091 -11.018 1.00 29.96 133 GLN A CA 1
ATOM 1291 C C . GLN A 1 124 ? 35.571 42.578 -10.995 1.00 35.17 133 GLN A C 1
ATOM 1292 O O . GLN A 1 124 ? 35.579 41.975 -9.929 1.00 36.56 133 GLN A O 1
ATOM 1306 N N . GLU A 1 125 ? 35.423 41.950 -12.153 1.00 36.81 134 GLU A N 1
ATOM 1307 C CA . GLU A 1 125 ? 35.160 40.518 -12.154 1.00 38.25 134 GLU A CA 1
ATOM 1308 C C . GLU A 1 125 ? 36.363 39.664 -11.735 1.00 36.14 134 GLU A C 1
ATOM 1309 O O . GLU A 1 125 ? 36.245 38.804 -10.853 1.00 36.91 134 GLU A O 1
ATOM 1321 N N . PRO A 1 126 ? 37.527 39.905 -12.347 1.00 30.38 135 PRO A N 1
ATOM 1322 C CA . PRO A 1 126 ? 38.737 39.249 -11.838 1.00 31.64 135 PRO A CA 1
ATOM 1323 C C . PRO A 1 126 ? 38.920 39.532 -10.331 1.00 31.79 135 PRO A C 1
ATOM 1324 O O . PRO A 1 126 ? 39.200 38.618 -9.573 1.00 31.55 135 PRO A O 1
ATOM 1335 N N . ALA A 1 127 ? 38.737 40.784 -9.910 1.00 31.83 136 ALA A N 1
ATOM 1336 C CA . ALA A 1 127 ? 38.944 41.175 -8.510 1.00 27.82 136 ALA A CA 1
ATOM 1337 C C . ALA A 1 127 ? 37.975 40.429 -7.590 1.00 28.43 136 ALA A C 1
ATOM 1338 O O . ALA A 1 127 ? 38.358 39.929 -6.526 1.00 27.16 136 ALA A O 1
ATOM 1345 N N . ARG A 1 128 ? 36.720 40.345 -8.012 1.00 24.86 137 ARG A N 1
ATOM 1346 C CA . ARG A 1 128 ? 35.728 39.576 -7.286 1.00 28.92 137 ARG A CA 1
ATOM 1347 C C . ARG A 1 128 ? 36.153 38.099 -7.209 1.00 34.35 137 ARG A C 1
ATOM 1348 O O . ARG A 1 128 ? 36.146 37.505 -6.132 1.00 31.24 137 ARG A O 1
ATOM 1369 N N . ARG A 1 129 ? 36.534 37.521 -8.348 1.00 35.81 138 ARG A N 1
ATOM 1370 C CA . ARG A 1 129 ? 36.943 36.112 -8.399 1.00 39.80 138 ARG A CA 1
ATOM 1371 C C . ARG A 1 129 ? 38.026 35.825 -7.372 1.00 36.35 138 ARG A C 1
ATOM 1372 O O . ARG A 1 129 ? 37.984 34.809 -6.681 1.00 40.30 138 ARG A O 1
ATOM 1393 N N . LEU A 1 130 ? 39.010 36.712 -7.302 1.00 33.76 139 LEU A N 1
ATOM 1394 C CA . LEU A 1 130 ? 40.146 36.542 -6.401 1.00 33.96 139 LEU A CA 1
ATOM 1395 C C . LEU A 1 130 ? 39.712 36.506 -4.938 1.00 34.29 139 LEU A C 1
ATOM 1396 O O . LEU A 1 130 ? 40.025 35.559 -4.213 1.00 35.28 139 LEU A O 1
ATOM 1412 N N . LEU A 1 131 ? 38.978 37.532 -4.510 1.00 34.89 140 LEU A N 1
ATOM 1413 C CA . LEU A 1 131 ? 38.540 37.641 -3.115 1.00 33.04 140 LEU A CA 1
ATOM 1414 C C . LEU A 1 131 ? 37.659 36.462 -2.696 1.00 33.05 140 LEU A C 1
ATOM 1415 O O . LEU A 1 131 ? 37.572 36.147 -1.513 1.00 32.93 140 LEU A O 1
ATOM 1431 N N . GLU A 1 132 ? 36.995 35.844 -3.669 1.00 35.87 141 GLU A N 1
ATOM 1432 C CA . GLU A 1 132 ? 36.051 34.741 -3.439 1.00 39.96 141 GLU A CA 1
ATOM 1433 C C . GLU A 1 132 ? 36.745 33.400 -3.478 1.00 41.46 141 GLU A C 1
ATOM 1434 O O . GLU A 1 132 ? 36.203 32.404 -3.015 1.00 40.79 141 GLU A O 1
ATOM 1446 N N . ALA A 1 133 ? 37.924 33.375 -4.085 1.00 42.60 142 ALA A N 1
ATOM 1447 C CA . ALA A 1 133 ? 38.680 32.147 -4.249 1.00 40.41 142 ALA A CA 1
ATOM 1448 C C . ALA A 1 133 ? 38.934 31.492 -2.887 1.00 45.83 142 ALA A C 1
ATOM 1449 O O . ALA A 1 133 ? 39.440 32.137 -1.959 1.00 45.49 142 ALA A O 1
ATOM 1456 N N . PRO A 1 134 ? 38.570 30.204 -2.760 1.00 46.23 143 PRO A N 1
ATOM 1457 C CA . PRO A 1 134 ? 38.859 29.474 -1.521 1.00 44.03 143 PRO A CA 1
ATOM 1458 C C . PRO A 1 134 ? 40.356 29.415 -1.229 1.00 41.74 143 PRO A C 1
ATOM 1459 O O . PRO A 1 134 ? 40.747 29.448 -0.064 1.00 42.00 143 PRO A O 1
ATOM 1470 N N . ALA A 1 135 ? 41.174 29.334 -2.276 1.00 38.99 144 ALA A N 1
ATOM 1471 C CA . ALA A 1 135 ? 42.624 29.251 -2.113 1.00 41.96 144 ALA A CA 1
ATOM 1472 C C . ALA A 1 135 ? 43.206 30.585 -1.634 1.00 45.79 144 ALA A C 1
ATOM 1473 O O . ALA A 1 135 ? 44.241 30.616 -0.967 1.00 44.92 144 ALA A O 1
ATOM 1480 N N . PHE A 1 136 ? 42.538 31.688 -1.966 1.00 45.31 145 PHE A N 1
ATOM 1481 C CA . PHE A 1 136 ? 42.984 33.004 -1.511 1.00 39.80 145 PHE A CA 1
ATOM 1482 C C . PHE A 1 136 ? 42.548 33.204 -0.061 1.00 36.64 145 PHE A C 1
ATOM 1483 O O . PHE A 1 136 ? 43.345 33.611 0.787 1.00 37.77 145 PHE A O 1
ATOM 1500 N N . ILE A 1 137 ? 41.291 32.887 0.234 1.00 37.73 146 ILE A N 1
ATOM 1501 C CA . ILE A 1 137 ? 40.802 32.998 1.598 1.00 40.58 146 ILE A CA 1
ATOM 1502 C C . ILE A 1 137 ? 41.658 32.126 2.515 1.00 44.37 146 ILE A C 1
ATOM 1503 O O . ILE A 1 137 ? 42.140 32.583 3.550 1.00 45.21 146 ILE A O 1
ATOM 1519 N N . SER A 1 138 ? 41.862 30.874 2.118 1.00 44.71 147 SER A N 1
ATOM 1520 C CA . SER A 1 138 ? 42.566 29.917 2.957 1.00 47.45 147 SER A CA 1
ATOM 1521 C C . SER A 1 138 ? 43.998 30.370 3.249 1.00 43.36 147 SER A C 1
ATOM 1522 O O . SER A 1 138 ? 44.518 30.123 4.334 1.00 43.37 147 SER A O 1
ATOM 1530 N N . ALA A 1 139 ? 44.634 31.041 2.296 1.00 43.51 148 ALA A N 1
ATOM 1531 C CA . ALA A 1 139 ? 45.987 31.556 2.519 1.00 44.58 148 ALA A CA 1
ATOM 1532 C C . ALA A 1 139 ? 46.032 32.546 3.706 1.00 44.79 148 ALA A C 1
ATOM 1533 O O . ALA A 1 139 ? 47.076 32.736 4.337 1.00 44.14 148 ALA A O 1
ATOM 1540 N N . PHE A 1 140 ? 44.888 33.140 4.029 1.00 39.85 149 PHE A N 1
ATOM 1541 C CA . PHE A 1 140 ? 44.820 34.135 5.080 1.00 37.18 149 PHE A CA 1
ATOM 1542 C C . PHE A 1 140 ? 44.376 33.555 6.392 1.00 35.91 149 PHE A C 1
ATOM 1543 O O . PHE A 1 140 ? 44.716 34.088 7.445 1.00 39.00 149 PHE A O 1
ATOM 1560 N N . GLU A 1 141 ? 43.588 32.487 6.323 1.00 38.82 150 GLU A N 1
ATOM 1561 C CA . GLU A 1 141 ? 42.995 31.869 7.517 1.00 41.08 150 GLU A CA 1
ATOM 1562 C C . GLU A 1 141 ? 43.967 31.661 8.683 1.00 41.96 150 GLU A C 1
ATOM 1563 O O . GLU A 1 141 ? 43.639 31.977 9.817 1.00 42.62 150 GLU A O 1
ATOM 1575 N N . PRO A 1 142 ? 45.154 31.101 8.414 1.00 43.96 151 PRO A N 1
ATOM 1576 C CA . PRO A 1 142 ? 46.138 30.848 9.475 1.00 45.70 151 PRO A CA 1
ATOM 1577 C C . PRO A 1 142 ? 46.602 32.138 10.157 1.00 47.77 151 PRO A C 1
ATOM 1578 O O . PRO A 1 142 ? 46.739 32.153 11.380 1.00 47.25 151 PRO A O 1
ATOM 1589 N N . ALA A 1 143 ? 46.826 33.205 9.385 1.00 47.34 152 ALA A N 1
ATOM 1590 C CA . ALA A 1 143 ? 47.282 34.470 9.958 1.00 43.80 152 ALA A CA 1
ATOM 1591 C C . ALA A 1 143 ? 46.236 35.010 10.930 1.00 40.00 152 ALA A C 1
ATOM 1592 O O . ALA A 1 143 ? 46.569 35.572 11.977 1.00 42.41 152 ALA A O 1
ATOM 1599 N N . TYR A 1 144 ? 44.968 34.815 10.585 1.00 35.24 153 TYR A N 1
ATOM 1600 C CA . TYR A 1 144 ? 43.864 35.254 11.429 1.00 40.19 153 TYR A CA 1
ATOM 1601 C C . TYR A 1 144 ? 43.725 34.400 12.684 1.00 45.53 153 TYR A C 1
ATOM 1602 O O . TYR A 1 144 ? 43.456 34.923 13.773 1.00 42.24 153 TYR A O 1
ATOM 1620 N N . HIS A 1 145 ? 43.879 33.083 12.511 1.00 47.95 154 HIS A N 1
ATOM 1621 C CA . HIS A 1 145 ? 43.813 32.129 13.616 1.00 44.85 154 HIS A CA 1
ATOM 1622 C C . HIS A 1 145 ? 44.888 32.500 14.606 1.00 47.06 154 HIS A C 1
ATOM 1623 O O . HIS A 1 145 ? 44.649 32.541 15.804 1.00 50.14 154 HIS A O 1
ATOM 1638 N N . ASN A 1 146 ? 46.067 32.812 14.084 1.00 52.58 155 ASN A N 1
ATOM 1639 C CA . ASN A 1 146 ? 47.192 33.258 14.900 1.00 56.84 155 ASN A CA 1
ATOM 1640 C C . ASN A 1 146 ? 46.839 34.457 15.790 1.00 54.62 155 ASN A C 1
ATOM 1641 O O . ASN A 1 146 ? 47.500 34.699 16.794 1.00 59.53 155 ASN A O 1
ATOM 1652 N N . ALA A 1 147 ? 45.802 35.205 15.418 1.00 49.55 156 ALA A N 1
ATOM 1653 C CA . ALA A 1 147 ? 45.312 36.332 16.225 1.00 46.45 156 ALA A CA 1
ATOM 1654 C C . ALA A 1 147 ? 44.032 35.952 16.975 1.00 49.51 156 ALA A C 1
ATOM 1655 O O . ALA A 1 147 ? 43.384 36.806 17.586 1.00 52.39 156 ALA A O 1
ATOM 1662 N N . GLY A 1 148 ? 43.689 34.663 16.919 1.00 47.75 157 GLY A N 1
ATOM 1663 C CA . GLY A 1 148 ? 42.502 34.111 17.555 1.00 45.84 157 GLY A CA 1
ATOM 1664 C C . GLY A 1 148 ? 41.189 34.479 16.877 1.00 46.05 157 GLY A C 1
ATOM 1665 O O . GLY A 1 148 ? 40.173 34.688 17.544 1.00 49.14 157 GLY A O 1
ATOM 1669 N N . LEU A 1 149 ? 41.199 34.535 15.550 1.00 41.65 158 LEU A N 1
ATOM 1670 C CA . LEU A 1 149 ? 40.011 34.931 14.809 1.00 37.18 158 LEU A CA 1
ATOM 1671 C C . LEU A 1 149 ? 39.676 33.958 13.682 1.00 36.99 158 LEU A C 1
ATOM 1672 O O . LEU A 1 149 ? 40.559 33.422 13.013 1.00 39.15 158 LEU A O 1
ATOM 1688 N N . GLN A 1 150 ? 38.386 33.742 13.458 1.00 37.01 159 GLN A N 1
ATOM 1689 C CA . GLN A 1 150 ? 37.955 32.960 12.311 1.00 40.77 159 GLN A CA 1
ATOM 1690 C C . GLN A 1 150 ? 37.631 33.904 11.142 1.00 38.77 159 GLN A C 1
ATOM 1691 O O . GLN A 1 150 ? 36.670 34.664 11.209 1.00 35.24 159 GLN A O 1
ATOM 1705 N N . LEU A 1 151 ? 38.448 33.855 10.087 1.00 36.98 160 LEU A N 1
ATOM 1706 C CA . LEU A 1 151 ? 38.204 34.637 8.864 1.00 35.23 160 LEU A CA 1
ATOM 1707 C C . LEU A 1 151 ? 37.111 33.968 8.044 1.00 38.27 160 LEU A C 1
ATOM 1708 O O . LEU A 1 151 ? 37.213 32.789 7.740 1.00 42.01 160 LEU A O 1
ATOM 1724 N N . LEU A 1 152 ? 36.070 34.723 7.691 1.00 36.10 161 LEU A N 1
ATOM 1725 C CA . LEU A 1 152 ? 34.947 34.192 6.915 1.00 29.98 161 LEU A CA 1
ATOM 1726 C C . LEU A 1 152 ? 34.951 34.706 5.476 1.00 33.33 161 LEU A C 1
ATOM 1727 O O . LEU A 1 152 ? 34.364 34.088 4.593 1.00 33.61 161 LEU A O 1
ATOM 1743 N N . GLY A 1 153 ? 35.591 35.848 5.236 1.00 33.50 162 GLY A N 1
ATOM 1744 C CA . GLY A 1 153 ? 35.593 36.424 3.904 1.00 28.70 162 GLY A CA 1
ATOM 1745 C C . GLY A 1 153 ? 35.996 37.883 3.842 1.00 30.66 162 GLY A C 1
ATOM 1746 O O . GLY A 1 153 ? 36.263 38.528 4.860 1.00 31.26 162 GLY A O 1
ATOM 1750 N N . PHE A 1 154 ? 36.031 38.400 2.619 1.00 27.77 163 PHE A N 1
ATOM 1751 C CA . PHE A 1 154 ? 36.385 39.783 2.368 1.00 24.11 163 PHE A CA 1
ATOM 1752 C C . PHE A 1 154 ? 35.222 40.527 1.705 1.00 25.46 163 PHE A C 1
ATOM 1753 O O . PHE A 1 154 ? 34.487 39.947 0.907 1.00 26.27 163 PHE A O 1
ATOM 1770 N N . VAL A 1 155 ? 35.058 41.803 2.048 1.00 23.29 164 VAL A N 1
ATOM 1771 C CA . VAL A 1 155 ? 34.030 42.650 1.458 1.00 25.72 164 VAL A CA 1
ATOM 1772 C C . VAL A 1 155 ? 34.578 43.995 0.942 1.00 24.40 164 VAL A C 1
ATOM 1773 O O . VAL A 1 155 ? 35.258 44.708 1.672 1.00 23.38 164 VAL A O 1
ATOM 1786 N N . PRO A 1 156 ? 34.266 44.351 -0.315 1.00 22.51 165 PRO A N 1
ATOM 1787 C CA . PRO A 1 156 ? 34.692 45.625 -0.928 1.00 20.93 165 PRO A CA 1
ATOM 1788 C C . PRO A 1 156 ? 33.890 46.828 -0.392 1.00 23.73 165 PRO A C 1
ATOM 1789 O O . PRO A 1 156 ? 32.673 46.699 -0.242 1.00 22.07 165 PRO A O 1
ATOM 1800 N N . GLU A 1 157 ? 34.538 47.956 -0.080 1.00 21.52 166 GLU A N 1
ATOM 1801 C CA . GLU A 1 157 ? 33.801 49.169 0.333 1.00 20.56 166 GLU A CA 1
ATOM 1802 C C . GLU A 1 157 ? 33.983 50.282 -0.690 1.00 19.13 166 GLU A C 1
ATOM 1803 O O . GLU A 1 157 ? 33.337 51.331 -0.617 1.00 20.12 166 GLU A O 1
ATOM 1815 N N . GLY A 1 158 ? 34.831 50.042 -1.676 1.00 18.93 167 GLY A N 1
ATOM 1816 C CA . GLY A 1 158 ? 34.939 50.958 -2.785 1.00 17.94 167 GLY A CA 1
ATOM 1817 C C . GLY A 1 158 ? 36.371 51.334 -3.104 1.00 17.14 167 GLY A C 1
ATOM 1818 O O . GLY A 1 158 ? 37.289 51.068 -2.324 1.00 17.16 167 GLY A O 1
ATOM 1822 N N . TRP A 1 159 ? 36.570 51.921 -4.276 1.00 16.63 168 TRP A N 1
ATOM 1823 C CA . TRP A 1 159 ? 37.858 52.460 -4.647 1.00 15.95 168 TRP A CA 1
ATOM 1824 C C . TRP A 1 159 ? 38.308 53.524 -3.639 1.00 14.90 168 TRP A C 1
ATOM 1825 O O . TRP A 1 159 ? 37.545 54.444 -3.333 1.00 14.28 168 TRP A O 1
ATOM 1863 N N . THR A 1 161 ? 39.838 56.964 -2.749 1.00 12.28 170 THR A N 1
ATOM 1864 C CA . THR A 1 161 ? 39.838 58.192 -3.527 1.00 11.65 170 THR A CA 1
ATOM 1865 C C . THR A 1 161 ? 40.710 59.222 -2.818 1.00 11.05 170 THR A C 1
ATOM 1866 O O . THR A 1 161 ? 40.771 59.236 -1.595 1.00 10.93 170 THR A O 1
ATOM 1877 N N . TRP A 1 162 ? 41.439 60.042 -3.564 1.00 10.84 171 TRP A N 1
ATOM 1878 C CA . TRP A 1 162 ? 42.370 60.985 -2.952 1.00 10.48 171 TRP A CA 1
ATOM 1879 C C . TRP A 1 162 ? 41.751 62.393 -2.949 1.00 12.18 171 TRP A C 1
ATOM 1880 O O . TRP A 1 162 ? 41.086 62.771 -3.911 1.00 10.98 171 TRP A O 1
ATOM 1901 N N . THR A 1 163 ? 41.959 63.162 -1.882 1.00 9.48 172 THR A N 1
ATOM 1902 C CA . THR A 1 163 ? 41.626 64.578 -1.888 1.00 9.02 172 THR A CA 1
ATOM 1903 C C . THR A 1 163 ? 42.850 65.393 -1.486 1.00 11.50 172 THR A C 1
ATOM 1904 O O . THR A 1 163 ? 43.745 64.913 -0.782 1.00 9.31 172 THR A O 1
ATOM 1915 N N . ALA A 1 164 ? 42.860 66.631 -1.963 1.00 8.92 173 ALA A N 1
ATOM 1916 C CA . ALA A 1 164 ? 43.856 67.600 -1.630 1.00 9.06 173 ALA A CA 1
ATOM 1917 C C . ALA A 1 164 ? 43.370 68.963 -2.137 1.00 8.94 173 ALA A C 1
ATOM 1918 O O . ALA A 1 164 ? 42.247 69.100 -2.639 1.00 8.72 173 ALA A O 1
ATOM 1925 N N . ASN A 1 165 ? 44.235 69.968 -2.000 1.00 9.23 174 ASN A N 1
ATOM 1926 C CA . ASN A 1 165 ? 43.951 71.272 -2.555 1.00 9.36 174 ASN A CA 1
ATOM 1927 C C . ASN A 1 165 ? 44.673 71.530 -3.870 1.00 12.89 174 ASN A C 1
ATOM 1928 O O . ASN A 1 165 ? 44.856 72.672 -4.268 1.00 15.78 174 ASN A O 1
ATOM 1939 N N . ASN A 1 166 ? 45.062 70.445 -4.539 1.00 10.47 175 ASN A N 1
ATOM 1940 C CA . ASN A 1 166 ? 45.579 70.489 -5.901 1.00 15.06 175 ASN A CA 1
ATOM 1941 C C . ASN A 1 166 ? 45.412 69.112 -6.514 1.00 11.32 175 ASN A C 1
ATOM 1942 O O . ASN A 1 166 ? 45.166 68.152 -5.794 1.00 12.01 175 ASN A O 1
ATOM 1953 N N . PRO A 1 167 ? 45.527 69.001 -7.842 1.00 14.73 176 PRO A N 1
ATOM 1954 C CA . PRO A 1 167 ? 45.394 67.667 -8.445 1.00 12.17 176 PRO A CA 1
ATOM 1955 C C . PRO A 1 167 ? 46.610 66.808 -8.128 1.00 14.09 176 PRO A C 1
ATOM 1956 O O . PRO A 1 167 ? 47.679 67.349 -7.905 1.00 16.29 176 PRO A O 1
ATOM 1967 N N . LEU A 1 168 ? 46.438 65.491 -8.089 1.00 13.54 177 LEU A N 1
ATOM 1968 C CA . LEU A 1 168 ? 47.527 64.582 -7.779 1.00 14.93 177 LEU A CA 1
ATOM 1969 C C . LEU A 1 168 ? 47.754 63.682 -9.002 1.00 16.99 177 LEU A C 1
ATOM 1970 O O . LEU A 1 168 ? 47.386 62.505 -8.993 1.00 13.87 177 LEU A O 1
ATOM 1986 N N . ARG A 1 169 ? 48.344 64.262 -10.056 1.00 17.62 178 ARG A N 1
ATOM 1987 C CA . ARG A 1 169 ? 48.487 63.579 -11.336 1.00 20.85 178 ARG A CA 1
ATOM 1988 C C . ARG A 1 169 ? 49.800 62.818 -11.492 1.00 19.84 178 ARG A C 1
ATOM 1989 O O . ARG A 1 169 ? 49.865 61.858 -12.250 1.00 22.24 178 ARG A O 1
ATOM 2010 N N . THR A 1 170 ? 50.845 63.266 -10.803 1.00 18.80 179 THR A N 1
ATOM 2011 C CA . THR A 1 170 ? 52.143 62.585 -10.846 1.00 19.22 179 THR A CA 1
ATOM 2012 C C . THR A 1 170 ? 52.690 62.460 -9.430 1.00 17.73 179 THR A C 1
ATOM 2013 O O . THR A 1 170 ? 52.275 63.195 -8.549 1.00 21.68 179 THR A O 1
ATOM 2024 N N . PRO A 1 171 ? 53.603 61.508 -9.204 1.00 21.60 180 PRO A N 1
ATOM 2025 C CA . PRO A 1 171 ? 54.269 61.381 -7.904 1.00 21.98 180 PRO A CA 1
ATOM 2026 C C . PRO A 1 171 ? 54.852 62.703 -7.459 1.00 24.94 180 PRO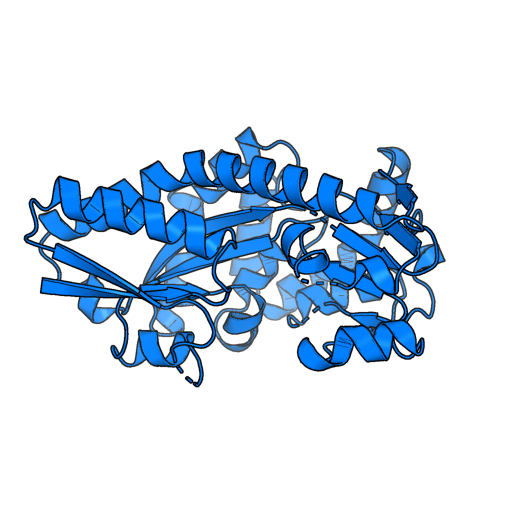 A C 1
ATOM 2027 O O . PRO A 1 171 ? 54.803 63.027 -6.270 1.00 28.41 180 PRO A O 1
ATOM 2038 N N . SER A 1 172 ? 55.381 63.469 -8.404 1.00 23.73 181 SER A N 1
ATOM 2039 C CA . SER A 1 172 ? 55.922 64.778 -8.090 1.00 27.99 181 SER A CA 1
ATOM 2040 C C . SER A 1 172 ? 54.921 65.672 -7.300 1.00 25.48 181 SER A C 1
ATOM 2041 O O . SER A 1 172 ? 55.339 66.478 -6.468 1.00 23.91 181 SER A O 1
ATOM 2049 N N . ASP A 1 173 ? 53.616 65.538 -7.564 1.00 17.34 182 ASP A N 1
ATOM 2050 C CA . ASP A 1 173 ? 52.596 66.312 -6.850 1.00 16.09 182 ASP A CA 1
ATOM 2051 C C . ASP A 1 173 ? 52.486 65.980 -5.346 1.00 17.22 182 ASP A C 1
ATOM 2052 O O . ASP A 1 173 ? 51.929 66.770 -4.570 1.00 18.13 182 ASP A O 1
ATOM 2061 N N . PHE A 1 174 ? 53.000 64.826 -4.946 1.00 15.70 183 PHE A N 1
ATOM 2062 C CA . PHE A 1 174 ? 52.998 64.387 -3.548 1.00 18.28 183 PHE A CA 1
ATOM 2063 C C . PHE A 1 174 ? 54.211 64.907 -2.761 1.00 23.71 183 PHE A C 1
ATOM 2064 O O . PHE A 1 174 ? 54.187 64.888 -1.527 1.00 22.59 183 PHE A O 1
ATOM 2081 N N . GLN A 1 175 ? 55.264 65.356 -3.453 1.00 23.80 184 GLN A N 1
ATOM 2082 C CA . GLN A 1 175 ? 56.515 65.773 -2.775 1.00 26.81 184 GLN A CA 1
ATOM 2083 C C . GLN A 1 175 ? 56.291 66.824 -1.687 1.00 22.80 184 GLN A C 1
ATOM 2084 O O . GLN A 1 175 ? 55.775 67.911 -1.964 1.00 18.74 184 GLN A O 1
ATOM 2098 N N . GLY A 1 176 ? 56.680 66.488 -0.456 1.00 22.39 185 GLY A N 1
ATOM 2099 C CA . GLY A 1 176 ? 56.596 67.398 0.676 1.00 27.60 185 GLY A CA 1
ATOM 2100 C C . GLY A 1 176 ? 55.223 67.495 1.339 1.00 30.79 185 GLY A C 1
ATOM 2101 O O . GLY A 1 176 ? 55.061 68.203 2.338 1.00 31.43 185 GLY A O 1
ATOM 2105 N N . LEU A 1 177 ? 54.239 66.789 0.783 1.00 26.82 186 LEU A N 1
ATOM 2106 C CA . LEU A 1 177 ? 52.853 66.842 1.268 1.00 21.19 186 LEU A CA 1
ATOM 2107 C C . LEU A 1 177 ? 52.652 66.001 2.506 1.00 16.95 186 LEU A C 1
ATOM 2108 O O . LEU A 1 177 ? 53.029 64.834 2.521 1.00 17.17 186 LEU A O 1
ATOM 2124 N N . ARG A 1 178 ? 52.069 66.580 3.550 1.00 13.62 187 ARG A N 1
ATOM 2125 C CA . ARG A 1 178 ? 51.596 65.770 4.674 1.00 15.47 187 ARG A CA 1
ATOM 2126 C C . ARG A 1 178 ? 50.293 65.127 4.230 1.00 14.36 187 ARG A C 1
ATOM 2127 O O . ARG A 1 178 ? 49.312 65.819 3.957 1.00 12.94 187 ARG A O 1
ATOM 2148 N N . PHE A 1 179 ? 50.286 63.808 4.135 1.00 13.14 188 PHE A N 1
ATOM 2149 C CA . PHE A 1 179 ? 49.160 63.104 3.545 1.00 12.32 188 PHE A CA 1
ATOM 2150 C C . PHE A 1 179 ? 48.678 62.025 4.514 1.00 12.58 188 PHE A C 1
ATOM 2151 O O . PHE A 1 179 ? 49.478 61.241 5.006 1.00 16.45 188 PHE A O 1
ATOM 2168 N N . ARG A 1 180 ? 47.375 61.996 4.802 1.00 11.98 189 ARG A N 1
ATOM 2169 C CA . ARG A 1 180 ? 46.825 61.080 5.809 1.00 15.86 189 ARG A CA 1
ATOM 2170 C C . ARG A 1 180 ? 46.406 59.721 5.193 1.00 15.24 189 ARG A C 1
ATOM 2171 O O . ARG A 1 180 ? 45.549 59.637 4.311 1.00 13.76 189 ARG A O 1
ATOM 2192 N N . THR A 1 181 ? 47.062 58.664 5.654 1.00 17.45 190 THR A N 1
ATOM 2193 C CA . THR A 1 181 ? 46.970 57.342 5.053 1.00 15.58 190 THR A CA 1
ATOM 2194 C C . THR A 1 181 ? 46.240 56.408 6.006 1.00 18.90 190 THR A C 1
ATOM 2195 O O . THR A 1 181 ? 45.994 56.775 7.151 1.00 20.03 190 THR A O 1
ATOM 2223 N N . THR A 1 183 ? 46.141 53.383 8.657 1.00 31.87 192 THR A N 1
ATOM 2224 C CA . THR A 1 183 ? 47.090 53.195 9.747 1.00 36.40 192 THR A CA 1
ATOM 2225 C C . THR A 1 183 ? 47.858 51.869 9.644 1.00 38.24 192 THR A C 1
ATOM 2226 O O . THR A 1 183 ? 47.951 51.102 10.594 1.00 45.61 192 THR A O 1
ATOM 2237 N N . SER A 1 184 ? 48.415 51.618 8.475 1.00 34.48 193 SER A N 1
ATOM 2238 C CA . SER A 1 184 ? 49.177 50.419 8.221 1.00 32.35 193 SER A CA 1
ATOM 2239 C C . SER A 1 184 ? 50.555 50.855 7.734 1.00 31.58 193 SER A C 1
ATOM 2240 O O . SER A 1 184 ? 50.673 51.792 6.948 1.00 31.70 193 SER A O 1
ATOM 2248 N N . GLU A 1 185 ? 51.600 50.179 8.179 1.00 28.77 194 GLU A N 1
ATOM 2249 C CA . GLU A 1 185 ? 52.941 50.530 7.742 1.00 31.66 194 GLU A CA 1
ATOM 2250 C C . GLU A 1 185 ? 53.029 50.433 6.212 1.00 30.78 194 GLU A C 1
ATOM 2251 O O . GLU A 1 185 ? 53.680 51.241 5.548 1.00 29.75 194 GLU A O 1
ATOM 2263 N N . THR A 1 186 ? 52.345 49.445 5.651 1.00 24.63 195 THR A N 1
ATOM 2264 C CA . THR A 1 186 ? 52.388 49.248 4.224 1.00 23.32 195 THR A CA 1
ATOM 2265 C C . THR A 1 186 ? 51.686 50.399 3.537 1.00 21.89 195 THR A C 1
ATOM 2266 O O . THR A 1 186 ? 52.120 50.841 2.476 1.00 24.57 195 THR A O 1
ATOM 2277 N N . ALA A 1 187 ? 50.593 50.878 4.134 1.00 21.04 196 ALA A N 1
ATOM 2278 C CA . ALA A 1 187 ? 49.822 51.966 3.546 1.00 21.98 196 ALA A CA 1
ATOM 2279 C C . ALA A 1 187 ? 50.628 53.266 3.595 1.00 22.12 196 ALA A C 1
ATOM 2280 O O . ALA A 1 187 ? 50.635 54.034 2.636 1.00 23.06 196 ALA A O 1
ATOM 2287 N N . ALA A 1 188 ? 51.338 53.482 4.697 1.00 21.24 197 ALA A N 1
ATOM 2288 C CA . ALA A 1 188 ? 52.215 54.650 4.825 1.00 20.72 197 ALA A CA 1
ATOM 2289 C C . ALA A 1 188 ? 53.303 54.630 3.743 1.00 20.60 197 ALA A C 1
ATOM 2290 O O . ALA A 1 188 ? 53.557 55.639 3.074 1.00 21.89 197 ALA A O 1
ATOM 2297 N N . GLU A 1 189 ? 53.930 53.471 3.571 1.00 20.66 198 GLU A N 1
ATOM 2298 C CA . GLU A 1 189 ? 55.044 53.328 2.639 1.00 21.46 198 GLU A CA 1
ATOM 2299 C C . GLU A 1 189 ? 54.626 53.562 1.196 1.00 20.71 198 GLU A C 1
ATOM 2300 O O . GLU A 1 189 ? 55.406 54.040 0.385 1.00 20.99 198 GLU A O 1
ATOM 2312 N N . ALA A 1 190 ? 53.389 53.217 0.886 1.00 22.24 199 ALA A N 1
ATOM 2313 C CA . ALA A 1 190 ? 52.833 53.434 -0.440 1.00 21.51 199 ALA A CA 1
ATOM 2314 C C . ALA A 1 190 ? 52.941 54.902 -0.853 1.00 19.69 199 ALA A C 1
ATOM 2315 O O . ALA A 1 190 ? 53.355 55.211 -1.977 1.00 19.16 199 ALA A O 1
ATOM 2322 N N . PHE A 1 191 ? 52.566 55.802 0.058 1.00 17.95 200 PHE A N 1
ATOM 2323 C CA . PHE A 1 191 ? 52.553 57.240 -0.234 1.00 16.76 200 PHE A CA 1
ATOM 2324 C C . PHE A 1 191 ? 53.939 57.862 -0.001 1.00 18.80 200 PHE A C 1
ATOM 2325 O O . PHE A 1 191 ? 54.318 58.842 -0.641 1.00 21.98 200 PHE A O 1
ATOM 2342 N N . ARG A 1 192 ? 54.712 57.267 0.892 1.00 18.55 201 ARG A N 1
ATOM 2343 C CA . ARG A 1 192 ? 56.089 57.679 1.057 1.00 19.62 201 ARG A CA 1
ATOM 2344 C C . ARG A 1 192 ? 56.821 57.429 -0.261 1.00 20.44 201 ARG A C 1
ATOM 2345 O O . ARG A 1 192 ? 57.710 58.176 -0.628 1.00 22.13 201 ARG A O 1
ATOM 2366 N N . SER A 1 193 ? 56.436 56.386 -0.986 1.00 23.48 202 SER A N 1
ATOM 2367 C CA . SER A 1 193 ? 57.064 56.099 -2.287 1.00 26.31 202 SER A CA 1
ATOM 2368 C C . SER A 1 193 ? 56.915 57.259 -3.275 1.00 25.66 202 SER A C 1
ATOM 2369 O O . SER A 1 193 ? 57.791 57.490 -4.089 1.00 31.78 202 SER A O 1
ATOM 2377 N N . TYR A 1 194 ? 55.795 57.972 -3.204 1.00 20.07 203 TYR A N 1
ATOM 2378 C CA . TYR A 1 194 ? 55.539 59.119 -4.083 1.00 18.97 203 TYR A CA 1
ATOM 2379 C C . TYR A 1 194 ? 56.221 60.380 -3.566 1.00 20.01 203 TYR A C 1
ATOM 2380 O O . TYR A 1 194 ? 56.214 61.417 -4.235 1.00 22.19 203 TYR A O 1
ATOM 2398 N N . GLY A 1 195 ? 56.818 60.287 -2.379 1.00 21.44 204 GLY A N 1
ATOM 2399 C CA . GLY A 1 195 ? 57.540 61.397 -1.796 1.00 20.50 204 GLY A CA 1
ATOM 2400 C C . GLY A 1 195 ? 56.682 62.207 -0.836 1.00 26.86 204 GLY A C 1
ATOM 2401 O O . GLY A 1 195 ? 56.955 63.380 -0.615 1.00 30.77 204 GLY A O 1
ATOM 2405 N N . ALA A 1 196 ? 55.642 61.604 -0.264 1.00 24.35 205 ALA A N 1
ATOM 2406 C CA . ALA A 1 196 ? 54.833 62.306 0.727 1.00 20.19 205 ALA A CA 1
ATOM 2407 C C . ALA A 1 196 ? 55.412 62.068 2.122 1.00 22.32 205 ALA A C 1
ATOM 2408 O O . ALA A 1 196 ? 56.272 61.211 2.292 1.00 21.19 205 ALA A O 1
ATOM 2415 N N . ASP A 1 197 ? 54.949 62.842 3.103 1.00 23.05 206 ASP A N 1
ATOM 2416 C CA . ASP A 1 197 ? 55.171 62.526 4.517 1.00 25.93 206 ASP A CA 1
ATOM 2417 C C . ASP A 1 197 ? 53.838 62.041 5.068 1.00 24.01 206 ASP A C 1
ATOM 2418 O O . ASP A 1 197 ? 52.957 62.852 5.383 1.00 20.83 206 ASP A O 1
ATOM 2427 N N . PRO A 1 198 ? 53.675 60.718 5.171 1.00 23.85 207 PRO A N 1
ATOM 2428 C CA . PRO A 1 198 ? 52.418 60.121 5.637 1.00 18.86 207 PRO A CA 1
ATOM 2429 C C . PRO A 1 198 ? 52.171 60.277 7.145 1.00 18.93 207 PRO A C 1
ATOM 2430 O O . PRO A 1 198 ? 53.068 60.072 7.948 1.00 19.98 207 PRO A O 1
ATOM 2441 N N . VAL A 1 199 ? 50.948 60.643 7.519 1.00 17.33 208 VAL A N 1
ATOM 2442 C CA . VAL A 1 199 ? 50.538 60.714 8.931 1.00 15.72 208 VAL A CA 1
ATOM 2443 C C . VAL A 1 199 ? 49.299 59.863 9.112 1.00 15.73 208 VAL A C 1
ATOM 2444 O O . VAL A 1 199 ? 48.602 59.573 8.141 1.00 14.84 208 VAL A O 1
ATOM 2457 N N . GLN A 1 200 ? 49.026 59.457 10.344 1.00 16.21 209 GLN A N 1
ATOM 2458 C CA . GLN A 1 200 ? 47.818 58.722 10.680 1.00 18.78 209 GLN A CA 1
ATOM 2459 C C . GLN A 1 200 ? 47.020 59.448 11.767 1.00 18.83 209 GLN A C 1
ATOM 2460 O O . GLN A 1 200 ? 46.596 58.873 12.752 1.00 22.16 209 GLN A O 1
ATOM 2474 N N . THR A 1 201 ? 46.851 60.732 11.565 1.00 18.76 210 THR A N 1
ATOM 2475 C CA . THR A 1 201 ? 45.959 61.569 12.365 1.00 16.70 210 THR A CA 1
ATOM 2476 C C . THR A 1 201 ? 44.554 60.960 12.597 1.00 15.86 210 THR A C 1
ATOM 2477 O O . THR A 1 201 ? 43.921 60.493 11.644 1.00 14.42 210 THR A O 1
ATOM 2488 N N . PRO A 1 202 ? 44.074 60.954 13.860 1.00 16.50 211 PRO A N 1
ATOM 2489 C CA . PRO A 1 202 ? 42.746 60.442 14.226 1.00 16.01 211 PRO A CA 1
ATOM 2490 C C . PRO A 1 202 ? 41.650 61.118 13.423 1.00 17.66 211 PRO A C 1
ATOM 2491 O O . PRO A 1 202 ? 41.690 62.333 13.186 1.00 14.92 211 PRO A O 1
ATOM 2502 N N . PHE A 1 203 ? 40.665 60.341 12.994 1.00 17.66 212 PHE A N 1
ATOM 2503 C CA . PHE A 1 203 ? 39.695 60.846 12.038 1.00 18.46 212 PHE A CA 1
ATOM 2504 C C . PHE A 1 203 ? 38.968 62.096 12.523 1.00 16.93 212 PHE A C 1
ATOM 2505 O O . PHE A 1 203 ? 38.680 62.991 11.739 1.00 14.17 212 PHE A O 1
ATOM 2522 N N . ALA A 1 204 ? 38.684 62.156 13.818 1.00 14.47 213 ALA A N 1
ATOM 2523 C CA . ALA A 1 204 ? 37.840 63.212 14.351 1.00 16.77 213 ALA A CA 1
ATOM 2524 C C . ALA A 1 204 ? 38.523 64.577 14.227 1.00 15.13 213 ALA A C 1
ATOM 2525 O O . ALA A 1 204 ? 37.911 65.638 14.355 1.00 13.10 213 ALA A O 1
ATOM 2532 N N . GLN A 1 205 ? 39.811 64.541 13.961 1.00 13.27 214 GLN A N 1
ATOM 2533 C CA . GLN A 1 205 ? 40.632 65.742 13.926 1.00 12.75 214 GLN A CA 1
ATOM 2534 C C . GLN A 1 205 ? 40.912 66.136 12.454 1.00 11.68 214 GLN A C 1
ATOM 2535 O O . GLN A 1 205 ? 41.367 67.253 12.156 1.00 11.19 214 GLN A O 1
ATOM 2549 N N . VAL A 1 206 ? 40.662 65.212 11.539 1.00 11.48 215 VAL A N 1
ATOM 2550 C CA . VAL A 1 206 ? 41.081 65.410 10.163 1.00 10.72 215 VAL A CA 1
ATOM 2551 C C . VAL A 1 206 ? 40.427 66.605 9.482 1.00 9.93 215 VAL A C 1
ATOM 2552 O O . VAL A 1 206 ? 41.106 67.376 8.802 1.00 9.51 215 VAL A O 1
ATOM 2565 N N . TYR A 1 207 ? 39.123 66.783 9.688 1.00 9.90 216 TYR A N 1
ATOM 2566 C CA . TYR A 1 207 ? 38.404 67.887 9.064 1.00 9.31 216 TYR A CA 1
ATOM 2567 C C . TYR A 1 207 ? 39.107 69.216 9.361 1.00 9.14 216 TYR A C 1
ATOM 2568 O O . TYR A 1 207 ? 39.478 69.946 8.453 1.00 8.70 216 TYR A O 1
ATOM 2586 N N . SER A 1 208 ? 39.296 69.503 10.642 1.00 9.65 217 SER A N 1
ATOM 2587 C CA . SER A 1 208 ? 39.933 70.744 11.042 1.00 9.68 217 SER A CA 1
ATOM 2588 C C . SER A 1 208 ? 41.423 70.829 10.638 1.00 9.70 217 SER A C 1
ATOM 2589 O O . SER A 1 208 ? 41.855 71.892 10.209 1.00 9.52 217 SER A O 1
ATOM 2597 N N . ASP A 1 209 ? 42.194 69.735 10.750 1.00 10.05 218 ASP A N 1
ATOM 2598 C CA . ASP A 1 209 ? 43.575 69.740 10.237 1.00 10.19 218 ASP A CA 1
ATOM 2599 C C . ASP A 1 209 ? 43.606 70.006 8.704 1.00 9.58 218 ASP A C 1
ATOM 2600 O O . ASP A 1 209 ? 44.471 70.739 8.225 1.00 10.46 218 ASP A O 1
ATOM 2609 N N . LEU A 1 210 ? 42.683 69.432 7.939 1.00 9.13 219 LEU A N 1
ATOM 2610 C CA . LEU A 1 210 ? 42.636 69.735 6.502 1.00 8.70 219 LEU A CA 1
ATOM 2611 C C . LEU A 1 210 ? 42.358 71.232 6.307 1.00 8.49 219 LEU A C 1
ATOM 2612 O O . LEU A 1 210 ? 42.941 71.889 5.435 1.00 8.51 219 LEU A O 1
ATOM 2628 N N . GLN A 1 211 ? 41.474 71.752 7.142 1.00 8.46 220 GLN A N 1
ATOM 2629 C CA . GLN A 1 211 ? 40.982 73.080 6.957 1.00 8.33 220 GLN A CA 1
ATOM 2630 C C . GLN A 1 211 ? 42.067 74.088 7.256 1.00 9.19 220 GLN A C 1
ATOM 2631 O O . GLN A 1 211 ? 42.129 75.138 6.637 1.00 12.79 220 GLN A O 1
ATOM 2645 N N . LEU A 1 212 ? 42.967 73.723 8.157 1.00 9.17 221 LEU A N 1
ATOM 2646 C CA . LEU A 1 212 ? 43.996 74.605 8.644 1.00 9.76 221 LEU A CA 1
ATOM 2647 C C . LEU A 1 212 ? 45.245 74.439 7.795 1.00 13.39 221 LEU A C 1
ATOM 2648 O O . LEU A 1 212 ? 46.194 75.206 7.912 1.00 16.07 221 LEU A O 1
ATOM 2664 N N . GLY A 1 213 ? 45.253 73.434 6.931 1.00 11.19 222 GLY A N 1
ATOM 2665 C CA . GLY A 1 213 ? 46.453 73.138 6.161 1.00 10.17 222 GLY A CA 1
ATOM 2666 C C . GLY A 1 213 ? 47.509 72.380 6.952 1.00 10.83 222 GLY A C 1
ATOM 2667 O O . GLY A 1 213 ? 48.617 72.257 6.494 1.00 11.94 222 GLY A O 1
ATOM 2671 N N . ASN A 1 214 ? 47.185 71.873 8.143 1.00 10.91 223 ASN A N 1
ATOM 2672 C CA . ASN A 1 214 ? 48.133 70.985 8.841 1.00 11.65 223 ASN A CA 1
ATOM 2673 C C . ASN A 1 214 ? 48.338 69.658 8.098 1.00 11.59 223 ASN A C 1
ATOM 2674 O O . ASN A 1 214 ? 49.364 68.996 8.229 1.00 14.69 223 ASN A O 1
ATOM 2685 N N . ILE A 1 215 ? 47.316 69.261 7.363 1.00 10.83 224 ILE A N 1
ATOM 2686 C CA . ILE A 1 215 ? 47.363 68.085 6.514 1.00 12.57 224 ILE A CA 1
ATOM 2687 C C . ILE A 1 215 ? 46.961 68.539 5.116 1.00 10.23 224 ILE A C 1
ATOM 2688 O O . ILE A 1 215 ? 46.026 69.332 4.981 1.00 10.95 224 ILE A O 1
ATOM 2704 N N . ASP A 1 216 ? 47.650 68.063 4.087 1.00 10.50 225 ASP A N 1
ATOM 2705 C CA . ASP A 1 216 ? 47.391 68.517 2.711 1.00 10.57 225 ASP A CA 1
ATOM 2706 C C . ASP A 1 216 ? 46.362 67.699 1.946 1.00 13.54 225 ASP A C 1
ATOM 2707 O O . ASP A 1 216 ? 45.682 68.212 1.063 1.00 12.63 225 ASP A O 1
ATOM 2716 N N . GLY A 1 217 ? 46.200 66.442 2.314 1.00 9.85 226 GLY A N 1
ATOM 2717 C CA . GLY A 1 217 ? 45.171 65.636 1.691 1.00 9.55 226 GLY A CA 1
ATOM 2718 C C . GLY A 1 217 ? 44.995 64.340 2.425 1.00 9.83 226 GLY A C 1
ATOM 2719 O O . GLY A 1 217 ? 45.662 64.080 3.426 1.00 10.26 226 GLY A O 1
ATOM 2723 N N . GLN A 1 218 ? 44.081 63.532 1.946 1.00 9.74 227 GLN A N 1
ATOM 2724 C CA . GLN A 1 218 ? 43.842 62.217 2.522 1.00 10.19 227 GLN A CA 1
ATOM 2725 C C . GLN A 1 218 ? 43.225 61.317 1.488 1.00 12.26 227 GLN A C 1
ATOM 2726 O O . GLN A 1 218 ? 42.913 61.739 0.376 1.00 10.03 227 GLN A O 1
ATOM 2740 N N . SER A 1 219 ? 43.025 60.073 1.912 1.00 10.89 228 SER A N 1
ATOM 2741 C CA . SER A 1 219 ? 42.532 59.008 1.080 1.00 11.28 228 SER A CA 1
ATOM 2742 C C . SER A 1 219 ? 41.469 58.209 1.823 1.00 11.68 228 SER A C 1
ATOM 2743 O O . SER A 1 219 ? 41.637 57.867 2.975 1.00 12.10 228 SER A O 1
ATOM 2751 N N . ASN A 1 220 ? 40.389 57.902 1.127 1.00 11.73 229 ASN A N 1
ATOM 2752 C CA . ASN A 1 220 ? 39.244 57.182 1.685 1.00 12.28 229 ASN A CA 1
ATOM 2753 C C . ASN A 1 220 ? 38.261 56.947 0.556 1.00 12.38 229 ASN A C 1
ATOM 2754 O O . ASN A 1 220 ? 38.304 57.649 -0.454 1.00 11.86 229 ASN A O 1
ATOM 2765 N N . PRO A 1 221 ? 37.350 55.986 0.736 1.00 13.22 230 PRO A N 1
ATOM 2766 C CA . PRO A 1 221 ? 36.275 55.844 -0.245 1.00 13.45 230 PRO A CA 1
ATOM 2767 C C . PRO A 1 221 ? 35.322 57.049 -0.185 1.00 12.84 230 PRO A C 1
ATOM 2768 O O . PRO A 1 221 ? 35.213 57.732 0.844 1.00 12.48 230 PRO A O 1
ATOM 2779 N N . VAL A 1 222 ? 34.681 57.333 -1.311 1.00 12.80 231 VAL A N 1
ATOM 2780 C CA . VAL A 1 222 ? 33.841 58.502 -1.457 1.00 12.32 231 VAL A CA 1
ATOM 2781 C C . VAL A 1 222 ? 32.764 58.633 -0.364 1.00 12.66 231 VAL A C 1
ATOM 2782 O O . VAL A 1 222 ? 32.534 59.742 0.120 1.00 12.09 231 VAL A O 1
ATOM 2795 N N . PHE A 1 223 ? 32.110 57.537 0.039 1.00 13.72 232 PHE A N 1
ATOM 2796 C CA . PHE A 1 223 ? 31.087 57.659 1.082 1.00 14.25 232 PHE A CA 1
ATOM 2797 C C . PHE A 1 223 ? 31.659 58.136 2.395 1.00 13.82 232 PHE A C 1
ATOM 2798 O O . PHE A 1 223 ? 30.987 58.828 3.126 1.00 13.83 232 PHE A O 1
ATOM 2815 N N . ALA A 1 224 ? 32.881 57.733 2.717 1.00 13.61 233 ALA A N 1
ATOM 2816 C CA . ALA A 1 224 ? 33.481 58.154 3.973 1.00 13.36 233 ALA A CA 1
ATOM 2817 C C . ALA A 1 224 ? 33.872 59.660 3.893 1.00 13.84 233 ALA A C 1
ATOM 2818 O O . ALA A 1 224 ? 33.715 60.413 4.863 1.00 12.02 233 ALA A O 1
ATOM 2825 N N . ILE A 1 225 ? 34.350 60.092 2.722 1.00 11.50 234 ILE A N 1
ATOM 2826 C CA . ILE A 1 225 ? 34.672 61.495 2.484 1.00 10.58 234 ILE A CA 1
ATOM 2827 C C . ILE A 1 225 ? 33.425 62.394 2.652 1.00 10.54 234 ILE A C 1
ATOM 2828 O O . ILE A 1 225 ? 33.479 63.434 3.316 1.00 10.13 234 ILE A O 1
ATOM 2844 N N . GLU A 1 226 ? 32.315 61.998 2.036 1.00 11.08 235 GLU A N 1
ATOM 2845 C CA . GLU A 1 226 ? 31.073 62.751 2.153 1.00 11.28 235 GLU A CA 1
ATOM 2846 C C . GLU A 1 226 ? 30.602 62.770 3.614 1.00 11.74 235 GLU A C 1
ATOM 2847 O O . GLU A 1 226 ? 30.228 63.812 4.138 1.00 11.53 235 GLU A O 1
ATOM 2859 N N . GLU A 1 227 ? 30.589 61.607 4.256 1.00 12.53 236 GLU A N 1
ATOM 2860 C CA . GLU A 1 227 ? 30.115 61.487 5.635 1.00 13.27 236 GLU A CA 1
ATOM 2861 C C . GLU A 1 227 ? 30.891 62.403 6.618 1.00 15.76 236 GLU A C 1
ATOM 2862 O O . GLU A 1 227 ? 30.285 63.013 7.506 1.00 12.97 236 GLU A O 1
ATOM 2891 N N . GLY A 1 229 ? 32.617 64.998 5.693 1.00 10.29 238 GLY A N 1
ATOM 2892 C CA . GLY A 1 229 ? 32.588 66.351 5.195 1.00 9.66 238 GLY A CA 1
ATOM 2893 C C . GLY A 1 229 ? 33.918 66.890 4.665 1.00 8.94 238 GLY A C 1
ATOM 2894 O O . GLY A 1 229 ? 34.068 68.090 4.538 1.00 8.56 238 GLY A O 1
ATOM 2898 N N . PHE A 1 230 ? 34.862 66.031 4.321 1.00 8.90 239 PHE A N 1
ATOM 2899 C CA . PHE A 1 230 ? 36.178 66.509 3.839 1.00 8.83 239 PHE A CA 1
ATOM 2900 C C . PHE A 1 230 ? 36.084 67.270 2.517 1.00 8.10 239 PHE A C 1
ATOM 2901 O O . PHE A 1 230 ? 36.983 68.027 2.146 1.00 7.83 239 PHE A O 1
ATOM 2918 N N . HIS A 1 231 ? 34.993 67.058 1.795 1.00 8.31 240 HIS A N 1
ATOM 2919 C CA . HIS A 1 231 ? 34.855 67.722 0.520 1.00 8.19 240 HIS A CA 1
ATOM 2920 C C . HIS A 1 231 ? 34.626 69.227 0.726 1.00 7.99 240 HIS A C 1
ATOM 2921 O O . HIS A 1 231 ? 34.817 69.996 -0.206 1.00 7.95 240 HIS A O 1
ATOM 2936 N N . GLU A 1 232 ? 34.223 69.640 1.926 1.00 8.00 241 GLU A N 1
ATOM 2937 C CA . GLU A 1 232 ? 34.023 71.070 2.246 1.00 7.92 241 GLU A CA 1
ATOM 2938 C C . GLU A 1 232 ? 35.350 71.826 2.424 1.00 7.65 241 GLU A C 1
ATOM 2939 O O . GLU A 1 232 ? 35.380 73.028 2.335 1.00 7.66 241 GLU A O 1
ATOM 2951 N N . VAL A 1 233 ? 36.434 71.095 2.670 1.00 7.55 242 VAL A N 1
ATOM 2952 C CA . VAL A 1 233 ? 37.699 71.684 3.035 1.00 7.49 242 VAL A CA 1
ATOM 2953 C C . VAL A 1 233 ? 38.790 71.162 2.087 1.00 10.67 242 VAL A C 1
ATOM 2954 O O . VAL A 1 233 ? 39.988 71.210 2.387 1.00 7.63 242 VAL A O 1
ATOM 2967 N N . GLN A 1 234 ? 38.354 70.680 0.926 1.00 7.56 243 GLN A N 1
ATOM 2968 C CA . GLN A 1 234 ? 39.254 70.233 -0.120 1.00 7.72 243 GLN A CA 1
ATOM 2969 C C . GLN A 1 234 ? 38.758 70.799 -1.475 1.00 7.90 243 GLN A C 1
ATOM 2970 O O . GLN A 1 234 ? 37.613 71.237 -1.596 1.00 7.90 243 GLN A O 1
ATOM 2984 N N . ASN A 1 235 ? 39.621 70.819 -2.472 1.00 8.21 244 ASN A N 1
ATOM 2985 C CA . ASN A 1 235 ? 39.303 71.388 -3.790 1.00 8.60 244 ASN A CA 1
ATOM 2986 C C . ASN A 1 235 ? 39.365 70.359 -4.914 1.00 8.93 244 ASN A C 1
ATOM 2987 O O . ASN A 1 235 ? 38.723 70.527 -5.954 1.00 9.31 244 ASN A O 1
ATOM 2998 N N . VAL A 1 236 ? 40.114 69.280 -4.717 1.00 8.93 245 VAL A N 1
ATOM 2999 C CA . VAL A 1 236 ? 40.284 68.346 -5.792 1.00 9.37 245 VAL A CA 1
ATOM 3000 C C . VAL A 1 236 ? 40.156 66.904 -5.312 1.00 9.63 245 VAL A C 1
ATOM 3001 O O . VAL A 1 236 ? 40.871 66.467 -4.421 1.00 9.12 245 VAL A O 1
ATOM 3014 N N . LEU A 1 237 ? 39.230 66.180 -5.924 1.00 9.50 246 LEU A N 1
ATOM 3015 C CA . LEU A 1 237 ? 39.082 64.745 -5.714 1.00 9.67 246 LEU A CA 1
ATOM 3016 C C . LEU A 1 237 ? 39.803 63.992 -6.843 1.00 15.74 246 LEU A C 1
ATOM 3017 O O . LEU A 1 237 ? 39.370 64.076 -7.997 1.00 10.75 246 LEU A O 1
ATOM 3033 N N . THR A 1 238 ? 40.918 63.317 -6.557 1.00 10.47 247 THR A N 1
ATOM 3034 C CA . THR A 1 238 ? 41.638 62.592 -7.619 1.00 11.20 247 THR A CA 1
ATOM 3035 C C . THR A 1 238 ? 41.356 61.078 -7.532 1.00 11.58 247 THR A C 1
ATOM 3036 O O . THR A 1 238 ? 41.569 60.459 -6.504 1.00 11.46 247 THR A O 1
ATOM 3064 N N . ALA A 1 240 ? 42.579 57.745 -8.691 1.00 13.64 249 ALA A N 1
ATOM 3065 C CA . ALA A 1 240 ? 43.697 57.033 -9.306 1.00 14.50 249 ALA A CA 1
ATOM 3066 C C . ALA A 1 240 ? 43.394 55.564 -9.493 1.00 15.30 249 ALA A C 1
ATOM 3067 O O . ALA A 1 240 ? 44.115 54.902 -10.208 1.00 16.18 249 ALA A O 1
ATOM 3074 N N . ARG A 1 241 ? 42.319 55.076 -8.862 1.00 15.59 250 ARG A N 1
ATOM 3075 C CA . ARG A 1 241 ? 41.998 53.647 -8.821 1.00 15.99 250 ARG A CA 1
ATOM 3076 C C . ARG A 1 241 ? 43.300 52.848 -8.522 1.00 16.63 250 ARG A C 1
ATOM 3077 O O . ARG A 1 241 ? 43.763 52.053 -9.333 1.00 17.60 250 ARG A O 1
ATOM 3098 N N . ALA A 1 242 ? 43.911 53.126 -7.367 1.00 16.17 251 ALA A N 1
ATOM 3099 C CA . ALA A 1 242 ? 45.180 52.505 -6.998 1.00 16.82 251 ALA A CA 1
ATOM 3100 C C . ALA A 1 242 ? 44.923 51.325 -6.079 1.00 17.44 251 ALA A C 1
ATOM 3101 O O . ALA A 1 242 ? 45.556 50.289 -6.205 1.00 18.48 251 ALA A O 1
ATOM 3108 N N . SER A 1 243 ? 43.973 51.471 -5.158 1.00 17.09 252 SER A N 1
ATOM 3109 C CA . SER A 1 243 ? 43.587 50.364 -4.281 1.00 17.69 252 SER A CA 1
ATOM 3110 C C . SER A 1 243 ? 42.154 50.539 -3.821 1.00 17.34 252 SER A C 1
ATOM 3111 O O . SER A 1 243 ? 41.596 51.644 -3.844 1.00 16.34 252 SER A O 1
ATOM 3119 N N . ARG A 1 244 ? 41.572 49.445 -3.362 1.00 18.30 253 ARG A N 1
ATOM 3120 C CA . ARG A 1 244 ? 40.233 49.426 -2.826 1.00 18.33 253 ARG A CA 1
ATOM 3121 C C . ARG A 1 244 ? 40.223 49.305 -1.304 1.00 20.12 253 ARG A C 1
ATOM 3122 O O . ARG A 1 244 ? 41.144 48.767 -0.701 1.00 19.55 253 ARG A O 1
ATOM 3143 N N . PHE A 1 245 ? 39.161 49.799 -0.687 1.00 20.54 254 PHE A N 1
ATOM 3144 C CA . PHE A 1 245 ? 38.895 49.512 0.718 1.00 20.51 254 PHE A CA 1
ATOM 3145 C C . PHE A 1 245 ? 38.330 48.113 0.791 1.00 20.35 254 PHE A C 1
ATOM 3146 O O . PHE A 1 245 ? 37.255 47.865 0.269 1.00 20.77 254 PHE A O 1
ATOM 3163 N N . ILE A 1 246 ? 39.033 47.216 1.468 1.00 19.76 255 ILE A N 1
ATOM 3164 C CA . ILE A 1 246 ? 38.593 45.840 1.624 1.00 20.99 255 ILE A CA 1
ATOM 3165 C C . ILE A 1 246 ? 38.461 45.550 3.105 1.00 22.79 255 ILE A C 1
ATOM 3166 O O . ILE A 1 246 ? 39.460 45.609 3.829 1.00 24.08 255 ILE A O 1
ATOM 3182 N N . ALA A 1 247 ? 37.255 45.234 3.574 1.00 21.49 256 ALA A N 1
ATOM 3183 C CA . ALA A 1 247 ? 37.040 44.916 4.986 1.00 21.85 256 ALA A CA 1
ATOM 3184 C C . ALA A 1 247 ? 36.899 43.397 5.176 1.00 25.69 256 ALA A C 1
ATOM 3185 O O . ALA A 1 247 ? 36.376 42.715 4.296 1.00 27.78 256 ALA A O 1
ATOM 3192 N N . SER A 1 248 ? 37.370 42.881 6.318 1.00 25.57 257 SER A N 1
ATOM 3193 C CA . SER A 1 248 ? 37.249 41.460 6.673 1.00 26.23 257 SER A CA 1
ATOM 3194 C C . SER A 1 248 ? 35.991 41.214 7.469 1.00 27.74 257 SER A C 1
ATOM 3195 O O . SER A 1 248 ? 35.633 42.033 8.319 1.00 28.62 257 SER A O 1
ATOM 3203 N N . VAL A 1 249 ? 35.341 40.076 7.248 1.00 29.17 258 VAL A N 1
ATOM 3204 C CA . VAL A 1 249 ? 34.337 39.605 8.205 1.00 30.44 258 VAL A CA 1
ATOM 3205 C C . VAL A 1 249 ? 34.961 38.493 9.042 1.00 32.36 258 VAL A C 1
ATOM 3206 O O . VAL A 1 249 ? 35.400 37.478 8.511 1.00 35.46 258 VAL A O 1
ATOM 3219 N N . VAL A 1 250 ? 35.011 38.682 10.352 1.00 33.18 259 VAL A N 1
ATOM 3220 C CA . VAL A 1 250 ? 35.631 37.694 11.234 1.00 32.89 259 VAL A CA 1
ATOM 3221 C C . VAL A 1 250 ? 34.655 37.179 12.292 1.00 36.05 259 VAL A C 1
ATOM 3222 O O . VAL A 1 250 ? 33.661 37.829 12.620 1.00 33.28 259 VAL A O 1
ATOM 3235 N N . ALA A 1 251 ? 34.960 36.008 12.838 1.00 36.05 260 ALA A N 1
ATOM 3236 C CA . ALA A 1 251 ? 34.135 35.434 13.889 1.00 39.26 260 ALA A CA 1
ATOM 3237 C C . ALA A 1 251 ? 34.982 34.895 15.028 1.00 42.64 260 ALA A C 1
ATOM 3238 O O . ALA A 1 251 ? 36.131 34.470 14.843 1.00 36.05 260 ALA A O 1
ATOM 3245 N N . ASN A 1 252 ? 34.394 34.916 16.215 1.00 45.80 261 ASN A N 1
ATOM 3246 C CA . ASN A 1 252 ? 34.972 34.220 17.350 1.00 50.42 261 ASN A CA 1
ATOM 3247 C C . ASN A 1 252 ? 35.334 32.774 16.983 1.00 49.52 261 ASN A C 1
ATOM 3248 O O . ASN A 1 252 ? 34.540 32.035 16.393 1.00 49.92 261 ASN A O 1
ATOM 3259 N N . GLU A 1 253 ? 36.555 32.393 17.326 1.00 50.24 262 GLU A N 1
ATOM 3260 C CA . GLU A 1 253 ? 37.151 31.159 16.843 1.00 56.28 262 GLU A CA 1
ATOM 3261 C C . GLU A 1 253 ? 36.431 29.908 17.334 1.00 61.36 262 GLU A C 1
ATOM 3262 O O . GLU A 1 253 ? 36.306 28.919 16.602 1.00 59.58 262 GLU A O 1
ATOM 3274 N N . ASP A 1 254 ? 35.958 29.961 18.575 1.00 63.06 263 ASP A N 1
ATOM 3275 C CA . ASP A 1 254 ? 35.343 28.799 19.210 1.00 66.40 263 ASP A CA 1
ATOM 3276 C C . ASP A 1 254 ? 33.847 28.750 18.935 1.00 63.77 263 ASP A C 1
ATOM 3277 O O . ASP A 1 254 ? 33.285 27.677 18.725 1.00 60.78 263 ASP A O 1
ATOM 3286 N N . TRP A 1 255 ? 33.206 29.915 18.928 1.00 61.70 264 TRP A N 1
ATOM 3287 C CA . TRP A 1 255 ? 31.795 29.997 18.584 1.00 58.81 264 TRP A CA 1
ATOM 3288 C C . TRP A 1 255 ? 31.567 29.415 17.194 1.00 56.21 264 TRP A C 1
ATOM 3289 O O . TRP A 1 255 ? 30.638 28.640 16.972 1.00 56.16 264 TRP A O 1
ATOM 3310 N N . PHE A 1 256 ? 32.432 29.786 16.260 1.00 54.96 265 PHE A N 1
ATOM 3311 C CA . PHE A 1 256 ? 32.341 29.266 14.906 1.00 53.71 265 PHE A CA 1
ATOM 3312 C C . PHE A 1 256 ? 32.455 27.744 14.910 1.00 56.45 265 PHE A C 1
ATOM 3313 O O . PHE A 1 256 ? 31.631 27.041 14.328 1.00 59.33 265 PHE A O 1
ATOM 3330 N N . ALA A 1 257 ? 33.503 27.250 15.559 1.00 54.83 266 ALA A N 1
ATOM 3331 C CA . ALA A 1 257 ? 33.797 25.827 15.594 1.00 55.34 266 ALA A CA 1
ATOM 3332 C C . ALA A 1 257 ? 32.711 25.068 16.357 1.00 59.24 266 ALA A C 1
ATOM 3333 O O . ALA A 1 257 ? 32.425 23.917 16.050 1.00 57.77 266 ALA A O 1
ATOM 3340 N N . GLY A 1 258 ? 32.110 25.732 17.343 1.00 61.98 267 GLY A N 1
ATOM 3341 C CA . GLY A 1 258 ? 31.026 25.170 18.133 1.00 65.17 267 GLY A CA 1
ATOM 3342 C C . GLY A 1 258 ? 29.677 25.546 17.553 1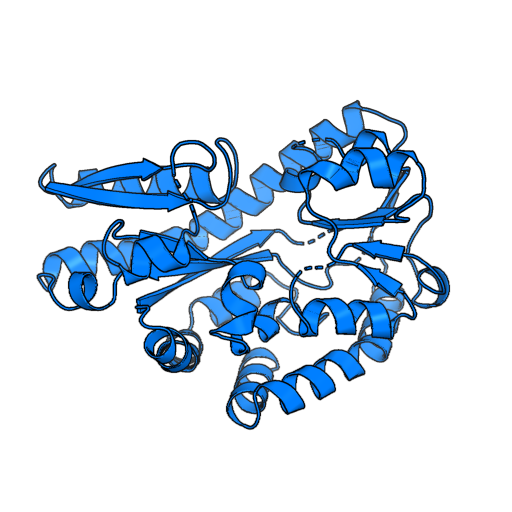.00 67.14 267 GLY A C 1
ATOM 3343 O O . GLY A 1 258 ? 28.858 26.200 18.206 1.00 67.95 267 GLY A O 1
ATOM 3347 N N . LEU A 1 259 ? 29.475 25.149 16.301 1.00 66.29 268 LEU A N 1
ATOM 3348 C CA . LEU A 1 259 ? 28.253 25.431 15.564 1.00 64.39 268 LEU A CA 1
ATOM 3349 C C . LEU A 1 259 ? 27.839 24.182 14.810 1.00 65.79 268 LEU A C 1
ATOM 3350 O O . LEU A 1 259 ? 28.688 23.483 14.261 1.00 65.49 268 LEU A O 1
ATOM 3366 N N . PRO A 1 260 ? 26.530 23.899 14.779 1.00 65.30 269 PRO A N 1
ATOM 3367 C CA . PRO A 1 260 ? 25.945 22.844 13.939 1.00 68.22 269 PRO A CA 1
ATOM 3368 C C . PRO A 1 260 ? 26.331 23.035 12.476 1.00 67.23 269 PRO A C 1
ATOM 3369 O O . PRO A 1 260 ? 26.359 24.175 12.006 1.00 63.46 269 PRO A O 1
ATOM 3380 N N . SER A 1 261 ? 26.614 21.955 11.760 1.00 67.28 270 SER A N 1
ATOM 3381 C CA . SER A 1 261 ? 26.996 22.079 10.360 1.00 69.36 270 SER A CA 1
ATOM 3382 C C . SER A 1 261 ? 25.908 22.796 9.544 1.00 70.75 270 SER A C 1
ATOM 3383 O O . SER A 1 261 ? 26.159 23.233 8.417 1.00 69.84 270 SER A O 1
ATOM 3391 N N . GLN A 1 262 ? 24.705 22.911 10.107 1.00 68.40 271 GLN A N 1
ATOM 3392 C CA . GLN A 1 262 ? 23.607 23.595 9.431 1.00 64.78 271 GLN A CA 1
ATOM 3393 C C . GLN A 1 262 ? 23.722 25.112 9.527 1.00 60.21 271 GLN A C 1
ATOM 3394 O O . GLN A 1 262 ? 23.590 25.824 8.530 1.00 56.11 271 GLN A O 1
ATOM 3408 N N . GLU A 1 263 ? 23.940 25.602 10.739 1.00 58.09 272 GLU A N 1
ATOM 3409 C CA . GLU A 1 263 ? 24.044 27.031 10.963 1.00 58.88 272 GLU A CA 1
ATOM 3410 C C . GLU A 1 263 ? 25.328 27.560 10.332 1.00 53.37 272 GLU A C 1
ATOM 3411 O O . GLU A 1 263 ? 25.345 28.656 9.798 1.00 48.50 272 GLU A O 1
ATOM 3423 N N . ARG A 1 264 ? 26.379 26.748 10.360 1.00 49.36 273 ARG A N 1
ATOM 3424 C CA . ARG A 1 264 ? 27.650 27.094 9.740 1.00 51.24 273 ARG A CA 1
ATOM 3425 C C . ARG A 1 264 ? 27.492 27.202 8.230 1.00 55.51 273 ARG A C 1
ATOM 3426 O O . ARG A 1 264 ? 28.279 27.868 7.567 1.00 57.90 273 ARG A O 1
ATOM 3447 N N . LYS A 1 265 ? 26.480 26.539 7.683 1.00 55.96 274 LYS A N 1
ATOM 3448 C CA . LYS A 1 265 ? 26.191 26.665 6.264 1.00 54.93 274 LYS A CA 1
ATOM 3449 C C . LYS A 1 265 ? 25.362 27.915 6.008 1.00 53.03 274 LYS A C 1
ATOM 3450 O O . LYS A 1 265 ? 25.544 28.578 5.001 1.00 53.53 274 LYS A O 1
ATOM 3469 N N . TRP A 1 266 ? 24.455 28.232 6.925 1.00 52.01 275 TRP A N 1
ATOM 3470 C CA . TRP A 1 266 ? 23.673 29.458 6.835 1.00 53.01 275 TRP A CA 1
ATOM 3471 C C . TRP A 1 266 ? 24.631 30.649 6.877 1.00 51.14 275 TRP A C 1
ATOM 3472 O O . TRP A 1 266 ? 24.552 31.561 6.059 1.00 51.86 275 TRP A O 1
ATOM 3493 N N . LEU A 1 267 ? 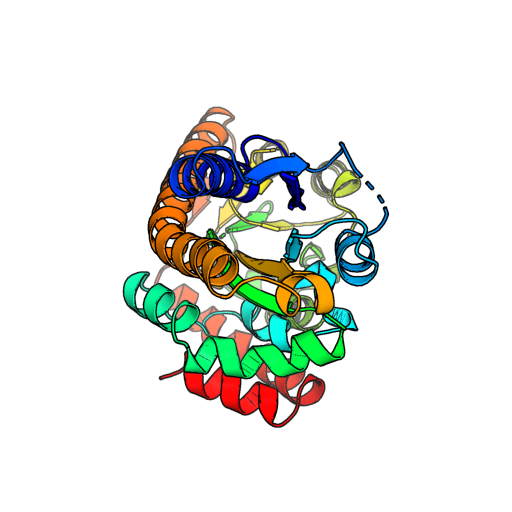25.548 30.598 7.832 1.00 46.49 276 LEU A N 1
ATOM 3494 C CA . LEU A 1 267 ? 26.599 31.586 7.987 1.00 43.52 276 LEU A CA 1
ATOM 3495 C C . LEU A 1 267 ? 27.458 31.682 6.719 1.00 42.31 276 LEU A C 1
ATOM 3496 O O . LEU A 1 267 ? 27.526 32.743 6.095 1.00 37.00 276 LEU A O 1
ATOM 3512 N N . GLU A 1 268 ? 28.094 30.576 6.329 1.00 42.34 277 GLU A N 1
ATOM 3513 C CA . GLU A 1 268 ? 29.047 30.602 5.219 1.00 47.61 277 GLU A CA 1
ATOM 3514 C C . GLU A 1 268 ? 28.436 30.818 3.820 1.00 47.63 277 GLU A C 1
ATOM 3515 O O . GLU A 1 268 ? 29.057 31.469 2.972 1.00 46.66 277 GLU A O 1
ATOM 3527 N N . GLU A 1 269 ? 27.240 30.291 3.578 1.00 44.73 278 GLU A N 1
ATOM 3528 C CA . GLU A 1 269 ? 26.592 30.435 2.273 1.00 44.34 278 GLU A CA 1
ATOM 3529 C C . GLU A 1 269 ? 26.063 31.859 2.071 1.00 44.04 278 GLU A C 1
ATOM 3530 O O . GLU A 1 269 ? 26.063 32.383 0.956 1.00 43.85 278 GLU A O 1
ATOM 3542 N N . THR A 1 270 ? 25.593 32.467 3.153 1.00 40.32 279 THR A N 1
ATOM 3543 C CA . THR A 1 270 ? 25.104 33.836 3.098 1.00 38.69 279 THR A CA 1
ATOM 3544 C C . THR A 1 270 ? 26.241 34.810 2.833 1.00 36.75 279 THR A C 1
ATOM 3545 O O . THR A 1 270 ? 26.106 35.707 2.014 1.00 37.22 279 THR A O 1
ATOM 3556 N N . ILE A 1 271 ? 27.350 34.633 3.545 1.00 37.07 280 ILE A N 1
ATOM 3557 C CA . ILE A 1 271 ? 28.545 35.443 3.335 1.00 37.29 280 ILE A CA 1
ATOM 3558 C C . ILE A 1 271 ? 28.969 35.323 1.871 1.00 39.99 280 ILE A C 1
ATOM 3559 O O . ILE A 1 271 ? 29.403 36.303 1.241 1.00 38.88 280 ILE A O 1
ATOM 3575 N N . ALA A 1 272 ? 28.824 34.112 1.341 1.00 35.70 281 ALA A N 1
ATOM 3576 C CA . ALA A 1 272 ? 29.209 33.790 -0.022 1.00 37.95 281 ALA A CA 1
ATOM 3577 C C . ALA A 1 272 ? 28.322 34.521 -1.021 1.00 39.29 281 ALA A C 1
ATOM 3578 O O . ALA A 1 272 ? 28.818 35.065 -2.000 1.00 46.73 281 ALA A O 1
ATOM 3585 N N . GLN A 1 273 ? 27.016 34.536 -0.766 1.00 39.69 282 GLN A N 1
ATOM 3586 C CA . GLN A 1 273 ? 26.046 35.209 -1.621 1.00 38.02 282 GLN A CA 1
ATOM 3587 C C . GLN A 1 273 ? 26.276 36.706 -1.611 1.00 43.25 282 GLN A C 1
ATOM 3588 O O . GLN A 1 273 ? 26.222 37.369 -2.642 1.00 47.74 282 GLN A O 1
ATOM 3602 N N . LEU A 1 274 ? 26.516 37.238 -0.421 1.00 40.86 283 LEU A N 1
ATOM 3603 C CA . LEU A 1 274 ? 26.555 38.669 -0.228 1.00 39.41 283 LEU A CA 1
ATOM 3604 C C . LEU A 1 274 ? 27.814 39.267 -0.829 1.00 40.58 283 LEU A C 1
ATOM 3605 O O . LEU A 1 274 ? 27.946 40.483 -0.909 1.00 37.01 283 LEU A O 1
ATOM 3621 N N . SER A 1 275 ? 28.742 38.414 -1.252 1.00 43.69 284 SER A N 1
ATOM 3622 C CA . SER A 1 275 ? 29.962 38.888 -1.888 1.00 46.29 284 SER A CA 1
ATOM 3623 C C . SER A 1 275 ? 29.618 39.713 -3.132 1.00 44.46 284 SER A C 1
ATOM 3624 O O . SER A 1 275 ? 30.102 40.836 -3.304 1.00 44.42 284 SER A O 1
ATOM 3632 N N . GLU A 1 276 ? 28.756 39.144 -3.972 1.00 44.27 285 GLU A N 1
ATOM 3633 C CA . GLU A 1 276 ? 28.398 39.709 -5.267 1.00 41.11 285 GLU A CA 1
ATOM 3634 C C . GLU A 1 276 ? 27.534 40.949 -5.103 1.00 36.09 285 GLU A C 1
ATOM 3635 O O . GLU A 1 276 ? 27.722 41.963 -5.794 1.00 35.52 285 GLU A O 1
ATOM 3647 N N . GLU A 1 277 ? 26.568 40.860 -4.199 1.00 29.28 286 GLU A N 1
ATOM 3648 C CA . GLU A 1 277 ? 25.698 41.991 -3.901 1.00 29.73 286 GLU A CA 1
ATOM 3649 C C . GLU A 1 277 ? 26.518 43.134 -3.291 1.00 27.84 286 GLU A C 1
ATOM 3650 O O . GLU A 1 277 ? 26.209 44.299 -3.481 1.00 32.85 286 GLU A O 1
ATOM 3662 N N . ALA A 1 278 ? 27.567 42.792 -2.553 1.00 26.36 287 ALA A N 1
ATOM 3663 C CA . ALA A 1 278 ? 28.412 43.805 -1.939 1.00 27.02 287 ALA A CA 1
ATOM 3664 C C . ALA A 1 278 ? 29.089 44.664 -3.013 1.00 23.75 287 ALA A C 1
ATOM 3665 O O . ALA A 1 278 ? 29.235 45.853 -2.835 1.00 24.38 287 ALA A O 1
ATOM 3672 N N . TRP A 1 279 ? 29.503 44.053 -4.119 1.00 24.53 288 TRP A N 1
ATOM 3673 C CA . TRP A 1 279 ? 30.115 44.813 -5.191 1.00 27.54 288 TRP A CA 1
ATOM 3674 C C . TRP A 1 279 ? 29.118 45.812 -5.746 1.00 28.51 288 TRP A C 1
ATOM 3675 O O . TRP A 1 279 ? 29.481 46.918 -6.130 1.00 28.83 288 TRP A O 1
ATOM 3696 N N . THR A 1 280 ? 27.848 45.440 -5.728 1.00 26.86 289 THR A N 1
ATOM 3697 C CA . THR A 1 280 ? 26.823 46.307 -6.276 1.00 26.51 289 THR A CA 1
ATOM 3698 C C . THR A 1 280 ? 26.398 47.380 -5.279 1.00 24.72 289 THR A C 1
ATOM 3699 O O . THR A 1 280 ? 26.122 48.500 -5.666 1.00 25.45 289 THR A O 1
ATOM 3710 N N . LEU A 1 281 ? 26.350 47.042 -3.998 1.00 25.70 290 LEU A N 1
ATOM 3711 C CA . LEU A 1 281 ? 25.975 48.011 -2.979 1.00 26.63 290 LEU A CA 1
ATOM 3712 C C . LEU A 1 281 ? 27.007 49.122 -2.917 1.00 24.68 290 LEU A C 1
ATOM 3713 O O . LEU A 1 281 ? 26.664 50.301 -2.797 1.00 25.09 290 LEU A O 1
ATOM 3729 N N . GLN A 1 282 ? 28.280 48.771 -3.017 1.00 20.37 291 GLN A N 1
ATOM 3730 C CA . GLN A 1 282 ? 29.281 49.797 -2.818 1.00 21.61 291 GLN A CA 1
ATOM 3731 C C . GLN A 1 282 ? 29.363 50.690 -4.049 1.00 19.84 291 GLN A C 1
ATOM 3732 O O . GLN A 1 282 ? 29.513 51.897 -3.903 1.00 17.89 291 GLN A O 1
ATOM 3746 N N . GLU A 1 283 ? 29.255 50.117 -5.250 1.00 22.37 292 GLU A N 1
ATOM 3747 C CA . GLU A 1 283 ? 29.310 50.928 -6.479 1.00 22.53 292 GLU A CA 1
ATOM 3748 C C . GLU A 1 283 ? 28.219 52.006 -6.438 1.00 22.26 292 GLU A C 1
ATOM 3749 O O . GLU A 1 283 ? 28.477 53.180 -6.712 1.00 21.16 292 GLU A O 1
ATOM 3761 N N . ASP A 1 284 ? 27.004 51.580 -6.083 1.00 21.74 293 ASP A N 1
ATOM 3762 C CA . ASP A 1 284 ? 25.839 52.455 -5.985 1.00 20.43 293 ASP A CA 1
ATOM 3763 C C . ASP A 1 284 ? 25.962 53.488 -4.847 1.00 23.91 293 ASP A C 1
ATOM 3764 O O . ASP A 1 284 ? 25.703 54.675 -5.056 1.00 19.92 293 ASP A O 1
ATOM 3773 N N . LEU A 1 285 ? 26.353 53.051 -3.644 1.00 19.16 294 LEU A N 1
ATOM 3774 C CA . LEU A 1 285 ? 26.447 53.992 -2.528 1.00 17.17 294 LEU A CA 1
ATOM 3775 C C . LEU A 1 285 ? 27.500 55.067 -2.838 1.00 16.21 294 LEU A C 1
ATOM 3776 O O . LEU A 1 285 ? 27.292 56.254 -2.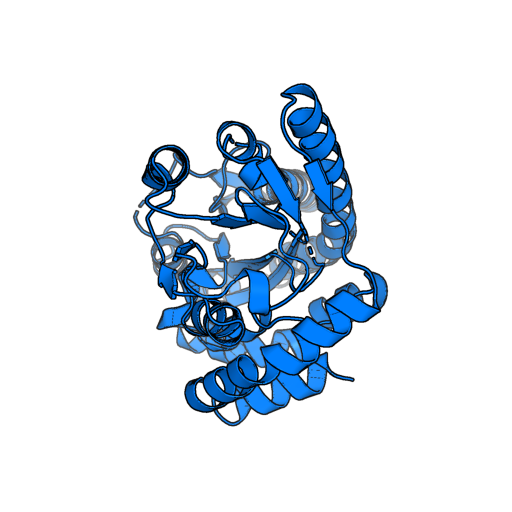607 1.00 15.57 294 LEU A O 1
ATOM 3792 N N . ASN A 1 286 ? 28.632 54.636 -3.372 1.00 16.21 295 ASN A N 1
ATOM 3793 C CA . ASN A 1 286 ? 29.692 55.562 -3.692 1.00 15.89 295 ASN A CA 1
ATOM 3794 C C . ASN A 1 286 ? 29.266 56.543 -4.797 1.00 17.56 295 ASN A C 1
ATOM 3795 O O . ASN A 1 286 ? 29.615 57.721 -4.739 1.00 15.57 295 ASN A O 1
ATOM 3806 N N . LYS A 1 287 ? 28.478 56.076 -5.765 1.00 16.11 296 LYS A N 1
ATOM 3807 C CA . LYS A 1 287 ? 28.036 56.956 -6.843 1.00 17.77 296 LYS A CA 1
ATOM 3808 C C . LYS A 1 287 ? 27.069 58.017 -6.311 1.00 17.12 296 LYS A C 1
ATOM 3809 O O . LYS A 1 287 ? 27.127 59.179 -6.695 1.00 19.86 296 LYS A O 1
ATOM 3828 N N . GLU A 1 288 ? 26.204 57.610 -5.401 1.00 17.29 297 GLU A N 1
ATOM 3829 C CA . GLU A 1 288 ? 25.223 58.491 -4.775 1.00 19.53 297 GLU A CA 1
ATOM 3830 C C . GLU A 1 288 ? 25.962 59.565 -3.966 1.00 18.65 297 GLU A C 1
ATOM 3831 O O . GLU A 1 288 ? 25.647 60.756 -4.009 1.00 16.74 297 GLU A O 1
ATOM 3843 N N . ARG A 1 289 ? 26.956 59.126 -3.213 1.00 14.40 298 ARG A N 1
ATOM 3844 C CA . ARG A 1 289 ? 27.655 60.035 -2.338 1.00 13.59 298 ARG A CA 1
ATOM 3845 C C . ARG A 1 289 ? 28.486 61.003 -3.163 1.00 13.15 298 ARG A C 1
ATOM 3846 O O . ARG A 1 289 ? 28.609 62.179 -2.814 1.00 14.17 298 ARG A O 1
ATOM 3867 N N . LEU A 1 290 ? 29.013 60.536 -4.294 1.00 13.32 299 LEU A N 1
ATOM 3868 C CA . LEU A 1 290 ? 29.729 61.441 -5.180 1.00 13.04 299 LEU A CA 1
ATOM 3869 C C . LEU A 1 290 ? 28.805 62.563 -5.700 1.00 16.80 299 LEU A C 1
ATOM 3870 O O . LEU A 1 290 ? 29.208 63.722 -5.731 1.00 16.71 299 LEU A O 1
ATOM 3886 N N . GLU A 1 291 ? 27.565 62.245 -6.075 1.00 16.94 300 GLU A N 1
ATOM 3887 C CA . GLU A 1 291 ? 26.626 63.298 -6.505 1.00 19.02 300 GLU A CA 1
ATOM 3888 C C . GLU A 1 291 ? 26.354 64.280 -5.350 1.00 17.81 300 GLU A C 1
ATOM 3889 O O . GLU A 1 291 ? 26.299 65.491 -5.550 1.00 20.91 300 GLU A O 1
ATOM 3893 N N . THR A 1 292 ? 26.188 63.760 -4.139 1.00 13.22 301 THR A N 1
ATOM 3894 C CA . THR A 1 292 ? 25.994 64.615 -2.969 1.00 15.14 301 THR A CA 1
ATOM 3895 C C . THR A 1 292 ? 27.181 65.570 -2.773 1.00 14.62 301 THR A C 1
ATOM 3896 O O . THR A 1 292 ? 26.997 66.759 -2.553 1.00 18.74 301 THR A O 1
ATOM 3907 N N . ILE A 1 293 ? 28.395 65.042 -2.859 1.00 11.75 302 ILE A N 1
ATOM 3908 C CA . ILE A 1 293 ? 29.598 65.862 -2.795 1.00 11.15 302 ILE A CA 1
ATOM 3909 C C . ILE A 1 293 ? 29.584 67.008 -3.828 1.00 11.43 302 ILE A C 1
ATOM 3910 O O . ILE A 1 293 ? 29.912 68.128 -3.498 1.00 13.78 302 ILE A O 1
ATOM 3926 N N . LEU A 1 294 ? 29.223 66.717 -5.079 1.00 11.57 303 LEU A N 1
ATOM 3927 C CA . LEU A 1 294 ? 29.274 67.721 -6.122 1.00 11.67 303 LEU A CA 1
ATOM 3928 C C . LEU A 1 294 ? 28.266 68.840 -5.891 1.00 17.70 303 LEU A C 1
ATOM 3929 O O . LEU A 1 294 ? 28.530 69.975 -6.267 1.00 20.27 303 LEU A O 1
ATOM 3945 N N . GLU A 1 295 ? 27.133 68.532 -5.257 1.00 14.56 304 GLU A N 1
ATOM 3946 C CA . GLU A 1 295 ? 26.160 69.559 -4.853 1.00 17.28 304 GLU A CA 1
ATOM 3947 C C . GLU A 1 295 ? 26.763 70.626 -3.917 1.00 18.10 304 GLU A C 1
ATOM 3948 O O . GLU A 1 295 ? 26.276 71.746 -3.850 1.00 17.44 304 GLU A O 1
ATOM 3960 N N . GLN A 1 296 ? 27.802 70.274 -3.162 1.00 13.01 305 GLN A N 1
ATOM 3961 C CA . GLN A 1 296 ? 28.406 71.231 -2.252 1.00 14.23 305 GLN A CA 1
ATOM 3962 C C . GLN A 1 296 ? 29.066 72.366 -3.066 1.00 13.62 305 GLN A C 1
ATOM 3963 O O . GLN A 1 296 ? 29.071 73.525 -2.645 1.00 14.73 305 GLN A O 1
ATOM 3977 N N . GLY A 1 297 ? 29.619 72.018 -4.227 1.00 10.98 306 GLY A N 1
ATOM 3978 C CA . GLY A 1 297 ? 30.402 72.952 -5.004 1.00 12.47 306 GLY A CA 1
ATOM 3979 C C . GLY A 1 297 ? 31.833 73.154 -4.508 1.00 14.14 306 GLY A C 1
ATOM 3980 O O . GLY A 1 297 ? 32.174 72.864 -3.346 1.00 11.52 306 GLY A O 1
ATOM 3984 N N . GLY A 1 298 ? 32.677 73.657 -5.405 1.00 11.13 307 GLY A N 1
ATOM 3985 C CA . GLY A 1 298 ? 34.035 74.028 -5.068 1.00 9.95 307 GLY A CA 1
ATOM 3986 C C . GLY A 1 298 ? 34.963 72.834 -5.082 1.00 9.38 307 GLY A C 1
ATOM 3987 O O . GLY A 1 298 ? 36.079 72.880 -4.577 1.00 12.17 307 GLY A O 1
ATOM 3991 N N . ILE A 1 299 ? 34.508 71.758 -5.679 1.00 9.67 308 ILE A N 1
ATOM 3992 C CA . ILE A 1 299 ? 35.310 70.568 -5.718 1.00 9.63 308 ILE A CA 1
ATOM 3993 C C . ILE A 1 299 ? 35.359 69.960 -7.125 1.00 12.50 308 ILE A C 1
ATOM 3994 O O . ILE A 1 299 ? 34.356 69.740 -7.780 1.00 10.57 308 ILE A O 1
ATOM 4010 N N . ARG A 1 300 ? 36.584 69.722 -7.552 1.00 10.14 309 ARG A N 1
ATOM 4011 C CA . ARG A 1 300 ? 36.934 69.313 -8.885 1.00 10.69 309 ARG A CA 1
ATOM 4012 C C . ARG A 1 300 ? 37.171 67.782 -8.879 1.00 15.93 309 ARG A C 1
ATOM 4013 O O . ARG A 1 300 ? 37.653 67.230 -7.893 1.00 11.79 309 ARG A O 1
ATOM 4034 N N . VAL A 1 301 ? 36.780 67.093 -9.946 1.00 13.47 310 VAL A N 1
ATOM 4035 C CA . VAL A 1 301 ? 36.985 65.662 -10.025 1.00 15.65 310 VAL A CA 1
ATOM 4036 C C . VAL A 1 301 ? 38.007 65.365 -11.113 1.00 19.96 310 VAL A C 1
ATOM 4037 O O . VAL A 1 301 ? 37.893 65.856 -12.229 1.00 17.80 310 VAL A O 1
ATOM 4050 N N . VAL A 1 302 ? 38.990 64.529 -10.798 1.00 12.81 311 VAL A N 1
ATOM 4051 C CA . VAL A 1 302 ? 40.038 64.239 -11.763 1.00 14.79 311 VAL A CA 1
ATOM 4052 C C . VAL A 1 302 ? 40.194 62.729 -11.846 1.00 15.58 311 VAL A C 1
ATOM 4053 O O . VAL A 1 302 ? 40.482 62.116 -10.840 1.00 15.87 311 VAL A O 1
ATOM 4066 N N . ARG A 1 303 ? 39.951 62.121 -13.004 1.00 14.80 312 ARG A N 1
ATOM 4067 C CA . ARG A 1 303 ? 40.266 60.692 -13.183 1.00 16.44 312 ARG A CA 1
ATOM 4068 C C . ARG A 1 303 ? 41.584 60.592 -13.916 1.00 16.18 312 ARG A C 1
ATOM 4069 O O . ARG A 1 303 ? 41.712 61.115 -15.002 1.00 17.26 312 ARG A O 1
ATOM 4090 N N . LEU A 1 304 ? 42.568 59.945 -13.302 1.00 16.22 313 LEU A N 1
ATOM 4091 C CA . LEU A 1 304 ? 43.876 59.795 -13.931 1.00 18.12 313 LEU A CA 1
ATOM 4092 C C . LEU A 1 304 ? 43.782 58.991 -15.235 1.00 18.32 313 LEU A C 1
ATOM 4093 O O . LEU A 1 304 ? 42.993 58.042 -15.332 1.00 18.70 313 LEU A O 1
ATOM 4109 N N . THR A 1 305 ? 44.563 59.393 -16.232 1.00 18.85 314 THR A N 1
ATOM 4110 C CA . THR A 1 305 ? 44.711 58.632 -17.476 1.00 20.28 314 THR A CA 1
ATOM 4111 C C . THR A 1 305 ? 45.539 57.387 -17.215 1.00 21.01 314 THR A C 1
ATOM 4112 O O . THR A 1 305 ? 46.210 57.295 -16.191 1.00 21.64 314 THR A O 1
ATOM 4123 N N . GLU A 1 306 ? 45.505 56.440 -18.142 1.00 25.03 315 GLU A N 1
ATOM 4124 C CA . GLU A 1 306 ? 46.312 55.222 -18.018 1.00 30.15 315 GLU A CA 1
ATOM 4125 C C . GLU A 1 306 ? 47.807 55.539 -17.913 1.00 28.14 315 GLU A C 1
ATOM 4126 O O . GLU A 1 306 ? 48.511 54.912 -17.132 1.00 27.60 315 GLU A O 1
ATOM 4138 N N . ASP A 1 307 ? 48.281 56.529 -18.663 1.00 25.48 316 ASP A N 1
ATOM 4139 C CA . ASP A 1 307 ? 49.678 56.942 -18.565 1.00 26.02 316 ASP A CA 1
ATOM 4140 C C . ASP A 1 307 ? 50.026 57.438 -17.161 1.00 25.92 316 ASP A C 1
ATOM 4141 O O . ASP A 1 307 ? 51.067 57.096 -16.610 1.00 29.84 316 ASP A O 1
ATOM 4150 N N . GLU A 1 308 ? 49.156 58.255 -16.588 1.00 23.53 317 GLU A N 1
ATOM 4151 C CA . GLU A 1 308 ? 49.407 58.807 -15.263 1.00 21.95 317 GLU A CA 1
ATOM 4152 C C . GLU A 1 308 ? 49.379 57.683 -14.226 1.00 19.74 317 GLU A C 1
ATOM 4153 O O . GLU A 1 308 ? 50.194 57.653 -13.314 1.00 19.45 317 GLU A O 1
ATOM 4165 N N . ARG A 1 309 ? 48.458 56.741 -14.383 1.00 20.14 318 ARG A N 1
ATOM 4166 C CA . ARG A 1 309 ? 48.375 55.623 -13.462 1.00 20.25 318 ARG A CA 1
ATOM 4167 C C . ARG A 1 309 ? 49.638 54.784 -13.547 1.00 25.34 318 ARG A C 1
ATOM 4168 O O . ARG A 1 309 ? 50.182 54.351 -12.529 1.00 23.60 318 ARG A O 1
ATOM 4189 N N . ALA A 1 310 ? 50.094 54.564 -14.779 1.00 29.26 319 ALA A N 1
ATOM 4190 C CA . ALA A 1 310 ? 51.259 53.736 -15.042 1.00 27.61 319 ALA A CA 1
ATOM 4191 C C . ALA A 1 310 ? 52.478 54.337 -14.353 1.00 23.99 319 ALA A C 1
ATOM 4192 O O . ALA A 1 310 ? 53.310 53.609 -13.832 1.00 24.83 319 ALA A O 1
ATOM 4199 N N . ALA A 1 311 ? 52.560 55.662 -14.320 1.00 22.46 320 ALA A N 1
ATOM 4200 C CA . ALA A 1 311 ? 53.670 56.329 -13.658 1.00 22.06 320 ALA A CA 1
ATOM 4201 C C . ALA A 1 311 ? 53.658 56.095 -12.125 1.00 24.82 320 ALA A C 1
ATOM 4202 O O . ALA A 1 311 ? 54.713 55.938 -11.497 1.00 24.76 320 ALA A O 1
ATOM 4209 N N . PHE A 1 312 ? 52.469 56.065 -11.532 1.00 22.89 321 PHE A N 1
ATOM 4210 C CA . PHE A 1 312 ? 52.335 55.839 -10.101 1.00 21.68 321 PHE A CA 1
ATOM 4211 C C . PHE A 1 312 ? 52.629 54.390 -9.788 1.00 20.67 321 PHE A C 1
ATOM 4212 O O . PHE A 1 312 ? 53.174 54.077 -8.734 1.00 21.70 321 PHE A O 1
ATOM 4229 N N . ARG A 1 313 ? 52.228 53.499 -10.689 1.00 22.68 322 ARG A N 1
ATOM 4230 C CA . ARG A 1 313 ? 52.497 52.070 -10.519 1.00 22.82 322 ARG A CA 1
ATOM 4231 C C . ARG A 1 313 ? 54.015 51.860 -10.398 1.00 26.05 322 ARG A C 1
ATOM 4232 O O . ARG A 1 313 ? 54.511 51.255 -9.428 1.00 27.74 322 ARG A O 1
ATOM 4253 N N . ASP A 1 314 ? 54.744 52.412 -11.370 1.00 28.29 323 ASP A N 1
ATOM 4254 C CA . ASP A 1 314 ? 56.196 52.299 -11.414 1.00 32.46 323 ASP A CA 1
ATOM 4255 C C . ASP A 1 314 ? 56.767 52.776 -10.084 1.00 31.86 323 ASP A C 1
ATOM 4256 O O . ASP A 1 314 ? 57.586 52.089 -9.469 1.00 37.19 323 ASP A O 1
ATOM 4265 N N . ALA A 1 315 ? 56.263 53.903 -9.596 1.00 24.48 324 ALA 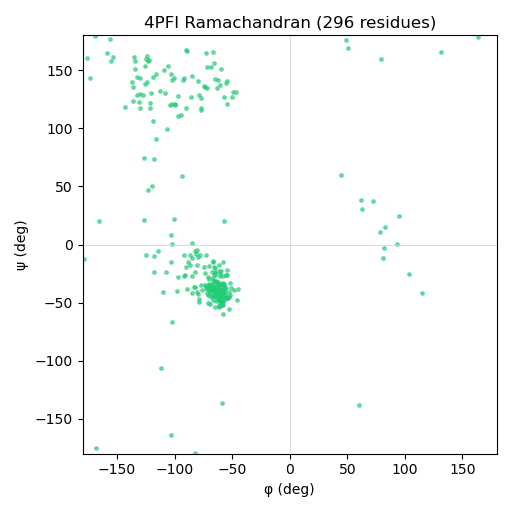A N 1
ATOM 4266 C CA . ALA A 1 315 ? 56.807 54.509 -8.384 1.00 22.10 324 ALA A CA 1
ATOM 4267 C C . ALA A 1 315 ? 56.283 53.870 -7.093 1.00 21.72 324 ALA A C 1
ATOM 4268 O O . ALA A 1 315 ? 56.820 54.122 -6.013 1.00 25.19 324 ALA A O 1
ATOM 4275 N N . SER A 1 316 ? 55.294 52.987 -7.207 1.00 23.80 325 SER A N 1
ATOM 4276 C CA . SER A 1 316 ? 54.686 52.316 -6.043 1.00 22.51 325 SER A CA 1
ATOM 4277 C C . SER A 1 316 ? 55.425 51.071 -5.575 1.00 22.93 325 SER A C 1
ATOM 4278 O O . SER A 1 316 ? 55.116 50.520 -4.517 1.00 26.02 325 SER A O 1
ATOM 4286 N N . LEU A 1 317 ? 56.365 50.596 -6.372 1.00 25.04 326 LEU A N 1
ATOM 4287 C CA . LEU A 1 317 ? 56.946 49.268 -6.146 1.00 27.04 326 LEU A CA 1
ATOM 4288 C C . LEU A 1 317 ? 57.561 49.058 -4.743 1.00 27.18 326 LEU A C 1
ATOM 4289 O O . LEU A 1 317 ? 57.337 48.029 -4.123 1.00 34.37 326 LEU A O 1
ATOM 4305 N N . PRO A 1 318 ? 58.271 50.059 -4.217 1.00 27.41 327 PRO A N 1
ATOM 4306 C CA . PRO A 1 318 ? 58.914 49.963 -2.897 1.00 31.65 327 PRO A CA 1
ATOM 4307 C C . PRO A 1 318 ? 57.985 49.601 -1.737 1.00 32.55 327 PRO A C 1
ATOM 4308 O O . PRO A 1 318 ? 58.480 49.047 -0.758 1.00 34.47 327 PRO A O 1
ATOM 4319 N N . ALA A 1 319 ? 56.691 49.904 -1.808 1.00 29.75 328 ALA A N 1
ATOM 4320 C CA . ALA A 1 319 ? 55.779 49.408 -0.777 1.00 24.79 328 ALA A CA 1
ATOM 4321 C C . ALA A 1 319 ? 55.668 47.869 -0.795 1.00 28.01 328 ALA A C 1
ATOM 4322 O O . ALA A 1 319 ? 55.381 47.256 0.228 1.00 26.16 328 ALA A O 1
ATOM 4329 N N . ARG A 1 320 ? 55.907 47.253 -1.955 1.00 29.33 329 ARG A N 1
ATOM 4330 C CA . ARG A 1 320 ? 55.878 45.793 -2.062 1.00 32.30 329 ARG A CA 1
ATOM 4331 C C . ARG A 1 320 ? 57.060 45.199 -1.314 1.00 34.39 329 ARG A C 1
ATOM 4332 O O . ARG A 1 320 ? 56.923 44.209 -0.603 1.00 29.17 329 ARG A O 1
ATOM 4353 N N . GLN A 1 321 ? 58.210 45.850 -1.456 1.00 37.01 330 GLN A N 1
ATOM 4354 C CA . GLN A 1 321 ? 59.426 45.437 -0.774 1.00 35.12 330 GLN A CA 1
ATOM 4355 C C . GLN A 1 321 ? 59.219 45.486 0.741 1.00 31.79 330 GLN A C 1
ATOM 4356 O O . GLN A 1 321 ? 59.434 44.502 1.427 1.00 35.93 330 GLN A O 1
ATOM 4370 N N . ARG A 1 322 ? 58.770 46.634 1.250 1.00 33.22 331 ARG A N 1
ATOM 4371 C CA . ARG A 1 322 ? 58.506 46.802 2.686 1.00 31.11 331 ARG A CA 1
ATOM 4372 C C . ARG A 1 322 ? 57.488 45.760 3.167 1.00 31.56 331 ARG A C 1
ATOM 4373 O O . ARG A 1 322 ? 57.589 45.245 4.274 1.00 28.92 331 ARG A O 1
ATOM 4394 N N . PHE A 1 323 ? 56.528 45.427 2.307 1.00 30.55 332 PHE A N 1
ATOM 4395 C CA . PHE A 1 323 ? 55.486 44.469 2.657 1.00 27.64 332 PHE A CA 1
ATOM 4396 C C . PHE A 1 323 ? 56.077 43.087 2.843 1.00 30.41 332 PHE A C 1
ATOM 4397 O O . PHE A 1 323 ? 55.720 42.396 3.783 1.00 34.02 332 PHE A O 1
ATOM 4414 N N . ILE A 1 324 ? 56.960 42.691 1.926 1.00 34.04 333 ILE A N 1
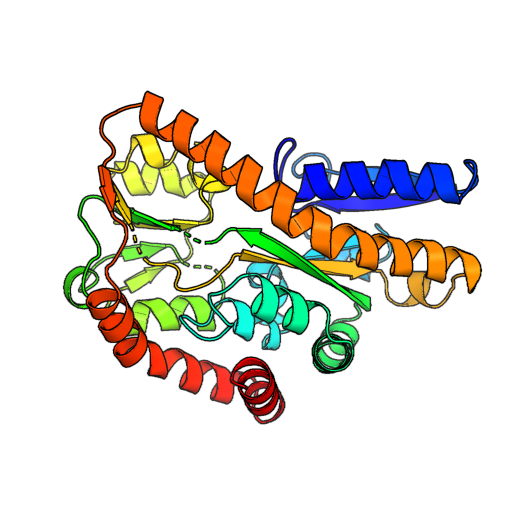ATOM 4415 C CA . ILE A 1 324 ? 57.649 41.391 1.988 1.00 35.39 333 ILE A CA 1
ATOM 4416 C C . ILE A 1 324 ? 58.545 41.290 3.220 1.00 38.71 333 ILE A C 1
ATOM 4417 O O . ILE A 1 324 ? 58.481 40.305 3.938 1.00 44.00 333 ILE A O 1
ATOM 4433 N N . GLU A 1 325 ? 59.375 42.307 3.462 1.00 39.09 334 GLU A N 1
ATOM 4434 C CA . GLU A 1 325 ? 60.183 42.369 4.682 1.00 40.55 334 GLU A CA 1
ATOM 4435 C C . GLU A 1 325 ? 59.342 42.094 5.931 1.00 42.89 334 GLU A C 1
ATOM 4436 O O . GLU A 1 325 ? 59.790 41.429 6.859 1.00 47.95 334 GLU A O 1
ATOM 4448 N N . LEU A 1 326 ? 58.119 42.612 5.943 1.00 43.39 335 LEU A N 1
ATOM 4449 C CA . LEU A 1 326 ? 57.234 42.503 7.099 1.00 43.98 335 LEU A CA 1
ATOM 4450 C C . LEU A 1 326 ? 56.474 41.178 7.213 1.00 41.19 335 LEU A C 1
ATOM 4451 O O . LEU A 1 326 ? 56.054 40.809 8.305 1.00 47.82 335 LEU A O 1
ATOM 4467 N N . THR A 1 327 ? 56.278 40.475 6.103 1.00 33.57 336 THR A N 1
ATOM 4468 C CA . THR A 1 327 ? 55.433 39.284 6.106 1.00 39.96 336 THR A CA 1
ATOM 4469 C C . THR A 1 327 ? 56.145 38.035 5.563 1.00 44.78 336 THR A C 1
ATOM 4470 O O . THR A 1 327 ? 55.613 36.931 5.649 1.00 43.77 336 THR A O 1
ATOM 4481 N N . GLY A 1 328 ? 57.338 38.228 5.001 1.00 43.95 337 GLY A N 1
ATOM 4482 C CA . GLY A 1 328 ? 58.142 37.141 4.472 1.00 47.97 337 GLY A CA 1
ATOM 4483 C C . GLY A 1 328 ? 57.487 36.350 3.355 1.00 53.39 337 GLY A C 1
ATOM 4484 O O . GLY A 1 328 ? 56.857 36.908 2.454 1.00 52.21 337 GLY A O 1
ATOM 4488 N N . GLU A 1 329 ? 57.642 35.033 3.428 1.00 55.90 338 GLU A N 1
ATOM 4489 C CA . GLU A 1 329 ? 57.287 34.134 2.334 1.00 59.37 338 GLU A CA 1
ATOM 4490 C C . GLU A 1 329 ? 55.785 34.074 2.068 1.00 56.37 338 GLU A C 1
ATOM 4491 O O . GLU A 1 329 ? 55.356 33.900 0.920 1.00 56.44 338 GLU A O 1
ATOM 4503 N N . LYS A 1 330 ? 54.989 34.201 3.123 1.00 51.78 339 LYS A N 1
ATOM 4504 C CA . LYS A 1 330 ? 53.548 34.237 2.963 1.00 50.87 339 LYS A CA 1
ATOM 4505 C C . LYS A 1 330 ? 53.141 35.465 2.131 1.00 49.77 339 LYS A C 1
ATOM 4506 O O . LYS A 1 330 ? 52.317 35.368 1.215 1.00 50.73 339 LYS A O 1
ATOM 4525 N N . GLY A 1 331 ? 53.739 36.609 2.446 1.00 44.53 340 GLY A N 1
ATOM 4526 C CA . GLY A 1 331 ? 53.471 37.839 1.729 1.00 46.17 340 GLY A CA 1
ATOM 4527 C C . GLY A 1 331 ? 53.779 37.706 0.249 1.00 49.14 340 GLY A C 1
ATOM 4528 O O . GLY A 1 331 ? 53.013 38.182 -0.597 1.00 50.97 340 GLY A O 1
ATOM 4532 N N . GLN A 1 332 ? 54.898 37.053 -0.054 1.00 46.09 341 GLN A N 1
ATOM 4533 C CA . GLN A 1 332 ? 55.312 36.796 -1.428 1.00 44.32 341 GLN A CA 1
ATOM 4534 C C . GLN A 1 332 ? 54.276 36.023 -2.215 1.00 47.18 341 GLN A C 1
ATOM 4535 O O . GLN A 1 332 ? 54.011 36.339 -3.378 1.00 50.30 341 GLN A O 1
ATOM 4549 N N . ALA A 1 333 ? 53.713 34.988 -1.591 1.00 46.19 342 ALA A N 1
ATOM 4550 C CA . ALA A 1 333 ? 52.769 34.097 -2.264 1.00 43.03 342 ALA A CA 1
ATOM 4551 C C . ALA A 1 333 ? 51.446 34.804 -2.490 1.00 45.73 342 ALA A C 1
ATOM 4552 O O . ALA A 1 333 ? 50.819 34.635 -3.531 1.00 46.34 342 ALA A O 1
ATOM 4559 N N . LEU A 1 334 ? 51.027 35.611 -1.517 1.00 47.17 343 LEU A N 1
ATOM 4560 C CA . LEU A 1 334 ? 49.798 36.396 -1.654 1.00 43.06 343 LEU A CA 1
ATOM 4561 C C . LEU A 1 334 ? 49.905 37.327 -2.865 1.00 38.64 343 LEU A C 1
ATOM 4562 O O . LEU A 1 334 ? 49.012 37.364 -3.724 1.00 34.16 343 LEU A O 1
ATOM 4578 N N . ILE A 1 335 ? 51.014 38.061 -2.929 1.00 34.35 344 ILE A N 1
ATOM 4579 C CA . ILE A 1 335 ? 51.314 38.927 -4.067 1.00 34.33 344 ILE A CA 1
ATOM 4580 C C . ILE A 1 335 ? 51.299 38.135 -5.378 1.00 44.97 344 ILE A C 1
ATOM 4581 O O . ILE A 1 335 ? 50.836 38.629 -6.412 1.00 46.21 344 ILE A O 1
ATOM 4597 N N . GLN A 1 336 ? 51.785 36.895 -5.323 1.00 49.86 345 GLN A N 1
ATOM 4598 C CA . GLN A 1 336 ? 51.830 36.033 -6.498 1.00 50.31 345 GLN A CA 1
ATOM 4599 C C . GLN A 1 336 ? 50.433 35.610 -6.921 1.00 46.78 345 GLN A C 1
ATOM 4600 O O . GLN A 1 336 ? 50.106 35.645 -8.107 1.00 47.83 345 GLN A O 1
ATOM 4614 N N . ARG A 1 337 ? 49.602 35.222 -5.962 1.00 42.19 346 ARG A N 1
ATOM 4615 C CA . ARG A 1 337 ? 48.250 34.795 -6.293 1.00 44.45 346 ARG A CA 1
ATOM 4616 C C . ARG A 1 337 ? 47.441 35.951 -6.896 1.00 45.95 346 ARG A C 1
ATOM 4617 O O . ARG A 1 337 ? 46.681 35.748 -7.849 1.00 50.84 346 ARG A O 1
ATOM 4621 N N . ALA A 1 338 ? 47.625 37.166 -6.372 1.00 42.86 347 ALA A N 1
ATOM 4622 C CA . ALA A 1 338 ? 46.854 38.333 -6.827 1.00 37.43 347 ALA A CA 1
ATOM 4623 C C . ALA A 1 338 ? 47.401 38.938 -8.119 1.00 40.50 347 ALA A C 1
ATOM 4624 O O . ALA A 1 338 ? 46.719 39.702 -8.781 1.00 39.48 347 ALA A O 1
ATOM 4631 N N . THR A 1 339 ? 48.642 38.612 -8.467 1.00 48.38 348 THR A N 1
ATOM 4632 C CA . THR A 1 339 ? 49.249 39.117 -9.700 1.00 51.42 348 THR A CA 1
ATOM 4633 C C . THR A 1 339 ? 48.750 38.372 -10.941 1.00 54.04 348 THR A C 1
ATOM 4634 O O . THR A 1 339 ? 48.619 38.966 -12.011 1.00 54.41 348 THR A O 1
ATOM 4645 N N . SER A 1 340 ? 48.490 37.074 -10.805 1.00 56.14 349 SER A N 1
ATOM 4646 C CA . SER A 1 340 ? 48.118 36.251 -11.957 1.00 59.23 349 SER A CA 1
ATOM 4647 C C . SER A 1 340 ? 46.697 35.705 -11.837 1.00 60.74 349 SER A C 1
ATOM 4648 O O . SER A 1 340 ? 46.465 34.684 -11.188 1.00 64.61 349 SER A O 1
#

InterPro domains:
  IPR018389 TRAP transporter solute receptor DctP [PF03480] (55-332)
  IPR018389 TRAP transporter solute receptor DctP [PTHR33376] (14-348)
  IPR038404 TRAP transporter solute receptor DctP superfamily [G3DSA:3.40.190.170] (45-353)

Foldseek 3Di:
DEAEEEEPAAPLALRNVLVVLLQVLLCVLCVNVYGYDYHHPPNDPPPLVCQQVVVGFKYKAFCLSCCVQQVLSLQQLFFPQFDLDDPSNLCQQLDPVLQVLRQVSQVSSQKGFQTKFFQWFWKFFQDEDLALCVQAAFAEEFRHPLRQVQNVLSHHRYDPDDPVCVQVCLQVVVGGMYDDQLLVCLCDNLVSTQEIEERTGTGMMIMIGRNVVLVPDDPVSVCSVNVSVSVSRVVSVVVNVVSSVVSVVVSPVVDNYYYYYHDPVSNVNSNVSRCVSLVVSCVVVPPSSVVSSVSSRD

Nearest PDB structures (foldseek):
  4pfi-assembly1_A  TM=1.003E+00  e=1.262E-59  Marinobacter nauticus VT8
  4o94-assembly1_A  TM=8.755E-01  e=2.839E-24  Rhodopseudomonas palustris HaA2
  4pfr-assembly1_A  TM=8.629E-01  e=3.436E-21  Cereibacter sphaeroides ATCC 17029
  4n4u-assembly2_B  TM=8.613E-01  e=2.611E-18  Bordetella bronchiseptica RB50
  7nqg-assembly1_AAA  TM=8.382E-01  e=2.248E-17  Rhodopseudomonas palustris CGA009

B-factor: mean 34.04, std 16.84, range [2.03, 97.64]

Sequence (298 aa):
VTWRFALEEIEGSVQHLYAQQFREQVEALSGGRIEVDVFPYGSLAQLTELTRNGSVNLAFASPGHLADTVPETGLFNLHFLLPEEQEPARRLLEAPAFISAFEPAYHNAGLQLLGFVPEGWTWTANNPLRTPSDFQGLRFRTTSETAAEAFRSYGADPVQTPFAQVYSDLQLGNIDGQSNPVFAIEEGFHEVQNVLTARASRFIASVVANEDWFAGLPSQERKWLEETIAQLSEEAWTLQEDLNKERLETILEQGGIRVVRLTEDERAAFRDASLPARQRFIELTGEKGQALIQRATS

Radius of gyration: 19.16 Å; Cα contacts (8 Å, |Δi|>4): 547; chains: 1; bounding box: 47×52×42 Å